Protein AF-A0A7Y4U277-F1 (afdb_monomer_lite)

Structure (mmCIF, N/CA/C/O backbone):
data_AF-A0A7Y4U277-F1
#
_entry.id   AF-A0A7Y4U277-F1
#
loop_
_atom_site.group_PDB
_atom_site.id
_atom_site.type_symbol
_atom_site.label_atom_id
_atom_site.label_alt_id
_atom_site.label_comp_id
_atom_site.label_asym_id
_atom_site.label_entity_id
_atom_site.label_seq_id
_atom_site.pdbx_PDB_ins_code
_atom_site.Cartn_x
_atom_site.Cartn_y
_atom_site.Cartn_z
_atom_site.occupancy
_atom_site.B_iso_or_equiv
_atom_site.auth_seq_id
_atom_site.auth_comp_id
_atom_site.auth_asym_id
_atom_site.auth_atom_id
_atom_site.pdbx_PDB_model_num
ATOM 1 N N . MET A 1 1 ? -24.282 -5.239 4.185 1.00 58.06 1 MET A N 1
ATOM 2 C CA . MET A 1 1 ? -22.851 -4.872 4.184 1.00 58.06 1 MET A CA 1
ATOM 3 C C . MET A 1 1 ? -22.347 -5.077 5.596 1.00 58.06 1 MET A C 1
ATOM 5 O O . MET A 1 1 ? -23.112 -4.800 6.506 1.00 58.06 1 MET A O 1
ATO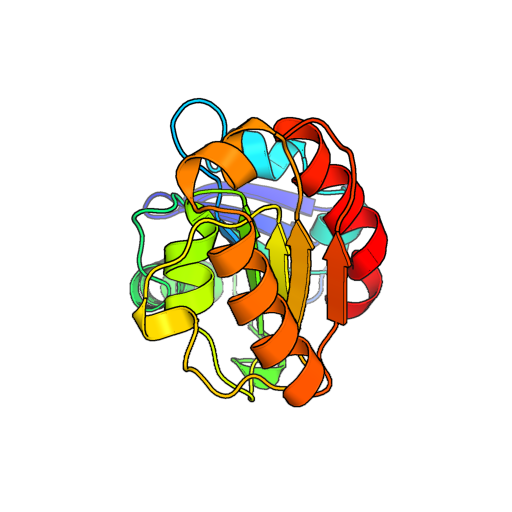M 9 N N . SER A 1 2 ? -21.139 -5.608 5.759 1.00 87.38 2 SER A N 1
ATOM 10 C CA . SER A 1 2 ? -20.518 -5.961 7.050 1.00 87.38 2 SER A CA 1
ATOM 11 C C . SER A 1 2 ? -19.377 -5.010 7.430 1.00 87.38 2 SER A C 1
ATOM 13 O O . SER A 1 2 ? -18.517 -5.351 8.237 1.00 87.38 2 SER A O 1
ATOM 15 N N . TYR A 1 3 ? -19.380 -3.803 6.860 1.00 94.50 3 TYR A N 1
ATOM 16 C CA . TYR A 1 3 ? -18.512 -2.698 7.247 1.00 94.50 3 TYR A CA 1
ATOM 17 C C . TYR A 1 3 ? -19.276 -1.373 7.172 1.00 94.50 3 TYR A C 1
ATOM 19 O O . TYR A 1 3 ? -20.241 -1.236 6.415 1.00 94.50 3 TYR A O 1
ATOM 27 N N . ILE A 1 4 ? -18.805 -0.396 7.943 1.00 95.44 4 ILE A N 1
ATOM 28 C CA . ILE A 1 4 ? -19.285 0.984 7.957 1.00 95.44 4 ILE A CA 1
ATOM 29 C C . ILE A 1 4 ? -18.230 1.860 7.287 1.00 95.44 4 ILE A C 1
ATOM 31 O O . ILE A 1 4 ? -17.037 1.742 7.573 1.00 95.44 4 ILE A O 1
ATOM 35 N N . GLU A 1 5 ? -18.672 2.729 6.388 1.00 96.25 5 GLU A N 1
ATOM 36 C CA . GLU A 1 5 ? -17.830 3.680 5.670 1.00 96.25 5 GLU A CA 1
ATOM 37 C C . GLU A 1 5 ? -17.918 5.069 6.298 1.00 96.25 5 GLU A C 1
ATOM 39 O O . GLU A 1 5 ? -19.000 5.559 6.622 1.00 96.25 5 GLU A O 1
ATOM 44 N N . PHE A 1 6 ? -16.761 5.706 6.443 1.00 96.31 6 PHE A N 1
ATOM 45 C CA . PHE A 1 6 ? -16.619 7.060 6.945 1.00 96.31 6 PHE A CA 1
ATOM 46 C C . PHE A 1 6 ? -15.822 7.889 5.948 1.00 96.31 6 PHE A C 1
ATOM 48 O O . PHE A 1 6 ? -14.604 7.730 5.793 1.00 96.31 6 PHE A O 1
ATOM 55 N N . ASP A 1 7 ? -16.522 8.809 5.300 1.00 92.19 7 ASP A N 1
ATOM 56 C CA . ASP A 1 7 ? -15.927 9.714 4.335 1.00 92.19 7 ASP A CA 1
ATOM 57 C C . ASP A 1 7 ? -15.297 10.943 4.986 1.00 92.19 7 ASP A C 1
ATOM 59 O O . ASP A 1 7 ? -15.770 11.502 5.975 1.00 92.19 7 ASP A O 1
ATOM 63 N N . ASN A 1 8 ? -14.225 11.410 4.350 1.00 90.12 8 ASN A N 1
ATOM 64 C CA . ASN A 1 8 ? -13.563 12.678 4.638 1.00 90.12 8 ASN A CA 1
ATOM 65 C C . ASN A 1 8 ? -13.038 12.843 6.079 1.00 90.12 8 ASN A C 1
ATOM 67 O O . ASN A 1 8 ? -13.004 13.951 6.620 1.00 90.12 8 ASN A O 1
ATOM 71 N N . ILE A 1 9 ? -12.519 11.766 6.672 1.00 92.69 9 ILE A N 1
ATOM 72 C CA . ILE A 1 9 ? -11.821 11.797 7.964 1.00 92.69 9 ILE A CA 1
ATOM 73 C C . ILE A 1 9 ? -10.462 12.481 7.790 1.00 92.69 9 ILE A C 1
ATOM 75 O O . ILE A 1 9 ? -9.450 11.859 7.476 1.00 92.69 9 ILE A O 1
ATOM 79 N N . GLY A 1 10 ? -10.445 13.811 7.889 1.00 88.31 10 GLY A N 1
ATOM 80 C CA . GLY A 1 10 ? -9.244 14.615 7.656 1.00 88.31 10 GLY A CA 1
ATOM 81 C C . GLY A 1 10 ? -8.664 14.470 6.241 1.00 88.31 10 GLY A C 1
ATOM 82 O O . GLY A 1 10 ? -7.456 14.648 6.075 1.00 88.31 10 GLY A O 1
ATOM 83 N N . GLY A 1 11 ? -9.485 14.147 5.238 1.00 93.00 11 GLY A N 1
ATOM 84 C CA . GLY A 1 11 ? -9.032 13.821 3.880 1.00 93.00 11 GLY A CA 1
ATOM 85 C C . GLY A 1 11 ? -8.730 12.334 3.642 1.00 93.00 11 GLY A C 1
ATOM 86 O O . GLY A 1 11 ? -8.137 11.997 2.621 1.00 93.00 11 GLY A O 1
ATOM 87 N N . LEU A 1 12 ? -9.150 11.448 4.550 1.00 97.44 12 LEU A N 1
ATOM 88 C CA . LEU A 1 12 ? -9.118 9.986 4.407 1.00 97.44 12 LEU A CA 1
ATOM 89 C C . LEU A 1 12 ? -10.523 9.434 4.123 1.00 97.44 12 LEU A C 1
ATOM 91 O O . LEU A 1 12 ? -11.516 10.103 4.413 1.00 97.44 12 LEU A O 1
ATOM 95 N N . ILE A 1 13 ? -10.602 8.239 3.540 1.00 98.31 13 ILE A N 1
ATOM 96 C CA . ILE A 1 13 ? -11.795 7.379 3.646 1.00 98.31 13 ILE A CA 1
ATOM 97 C C . ILE A 1 13 ? -11.414 6.252 4.599 1.00 98.31 13 ILE A C 1
ATOM 99 O O . ILE A 1 13 ? -10.330 5.681 4.459 1.00 98.31 13 ILE A O 1
ATOM 103 N N . VAL A 1 14 ? -12.264 5.956 5.577 1.00 98.31 14 VAL A N 1
ATOM 104 C CA . VAL A 1 14 ? -12.020 4.887 6.548 1.00 98.31 14 VAL A CA 1
ATOM 105 C C . VAL A 1 14 ? -13.180 3.908 6.507 1.00 98.31 14 VAL A C 1
ATOM 107 O O . VAL A 1 14 ? -14.330 4.321 6.603 1.00 98.31 14 VAL A O 1
ATOM 110 N N . THR A 1 15 ? -12.889 2.615 6.392 1.00 97.81 15 THR A N 1
ATOM 111 C CA . THR A 1 15 ? -13.892 1.563 6.590 1.00 97.81 15 THR A CA 1
ATOM 112 C C . THR A 1 15 ? -13.600 0.815 7.875 1.00 97.81 15 THR A C 1
ATOM 114 O O . THR A 1 15 ? -12.441 0.526 8.181 1.00 97.81 15 THR A O 1
ATOM 117 N N . VAL A 1 16 ? -14.648 0.495 8.625 1.00 97.12 16 VAL A N 1
ATOM 118 C CA . VAL A 1 16 ? -14.563 -0.237 9.891 1.00 97.12 16 VAL A CA 1
ATOM 119 C C . VAL A 1 16 ? -15.438 -1.486 9.796 1.00 97.12 16 VAL A C 1
ATOM 121 O O . VAL A 1 16 ? -16.603 -1.346 9.424 1.00 97.12 16 VAL A O 1
ATOM 124 N N . PRO A 1 17 ? -14.929 -2.683 10.139 1.00 96.19 17 PRO A N 1
ATOM 125 C CA . PRO A 1 17 ? -15.749 -3.888 10.217 1.00 96.19 17 PRO A CA 1
ATOM 126 C C . PRO A 1 17 ? -16.944 -3.727 11.166 1.00 96.19 17 PRO A C 1
ATOM 128 O O . PRO A 1 17 ? -16.783 -3.295 12.307 1.00 96.19 17 PRO A O 1
ATOM 131 N N . ASP A 1 18 ? -18.130 -4.137 10.725 1.00 94.31 18 ASP A N 1
ATOM 132 C CA . ASP A 1 18 ? -19.373 -4.113 11.505 1.00 94.31 18 ASP A CA 1
ATOM 133 C C . ASP A 1 18 ? -19.584 -5.456 12.224 1.00 94.31 18 ASP A C 1
ATOM 135 O O . ASP A 1 18 ? -20.509 -6.219 11.947 1.00 94.31 18 ASP A O 1
ATOM 139 N N . THR A 1 19 ? -18.634 -5.803 13.096 1.00 89.12 19 THR A N 1
ATOM 140 C CA . THR A 1 19 ? -18.605 -7.093 13.816 1.00 89.12 19 THR A CA 1
ATOM 141 C C . THR A 1 19 ? -18.865 -6.960 15.317 1.00 89.12 19 THR A C 1
ATOM 143 O O . THR A 1 19 ? -18.892 -7.962 16.029 1.00 89.12 19 THR A O 1
ATOM 146 N N . GLY A 1 20 ? -19.026 -5.731 15.819 1.00 84.69 20 GLY A N 1
ATOM 147 C CA . GLY A 1 20 ? -19.155 -5.429 17.249 1.00 84.69 20 GLY A CA 1
ATOM 148 C C . GLY A 1 20 ? -17.844 -5.489 18.050 1.00 84.69 20 GLY A C 1
ATOM 149 O O . GLY A 1 20 ? -17.866 -5.251 19.256 1.00 84.69 20 GLY A O 1
ATOM 150 N N . GLY A 1 21 ? -16.707 -5.794 17.409 1.00 90.12 21 GLY A N 1
ATOM 151 C CA . GLY A 1 21 ? -15.379 -5.736 18.031 1.00 90.12 21 GLY A CA 1
ATOM 152 C C . GLY A 1 21 ? -14.835 -4.308 18.171 1.00 90.12 21 GLY A C 1
ATOM 153 O O . GLY A 1 21 ? -15.297 -3.394 17.492 1.00 90.12 21 GLY A O 1
ATOM 154 N N . ASP A 1 22 ? -13.827 -4.119 19.031 1.00 93.75 22 ASP A N 1
ATOM 155 C CA . ASP A 1 22 ? -13.172 -2.820 19.263 1.00 93.75 22 ASP A CA 1
ATOM 156 C C . ASP A 1 22 ? -11.671 -2.799 18.921 1.00 93.75 22 ASP A C 1
ATOM 158 O O . ASP A 1 22 ? -11.077 -1.725 18.903 1.00 93.75 22 ASP A O 1
ATOM 162 N N . LEU A 1 23 ? -11.044 -3.944 18.632 1.00 95.25 23 LEU A N 1
ATOM 163 C CA . LEU A 1 23 ? -9.618 -4.063 18.312 1.00 95.25 23 LEU A CA 1
ATOM 164 C C . LEU A 1 23 ? -9.422 -4.654 16.917 1.00 95.25 23 LEU A C 1
ATOM 166 O O . LEU A 1 23 ? -9.812 -5.792 16.660 1.00 95.25 23 LEU A O 1
ATOM 170 N N . PHE A 1 24 ? -8.745 -3.910 16.043 1.00 95.44 24 PHE A N 1
ATOM 171 C CA . PHE A 1 24 ? -8.550 -4.306 14.650 1.00 95.44 24 PHE A CA 1
ATOM 172 C C . PHE A 1 24 ? -7.115 -4.087 14.168 1.00 95.44 24 PHE A C 1
ATOM 174 O O . PHE A 1 24 ? -6.420 -3.155 14.588 1.00 95.44 24 PHE A O 1
ATOM 181 N N . ASN A 1 25 ? -6.696 -4.920 13.213 1.00 96.19 25 ASN A N 1
ATOM 182 C CA . ASN A 1 25 ? -5.572 -4.581 12.344 1.00 96.19 25 ASN A CA 1
ATOM 183 C C . ASN A 1 25 ? -5.953 -3.366 11.483 1.00 96.19 25 ASN A C 1
ATOM 185 O O . ASN A 1 25 ? -7.122 -3.185 11.130 1.00 96.19 25 ASN A O 1
ATOM 189 N N . VAL A 1 26 ? -4.959 -2.557 11.118 1.00 97.31 26 VAL A N 1
ATOM 190 C CA . VAL A 1 26 ? -5.145 -1.384 10.252 1.00 97.31 26 VAL A CA 1
ATOM 191 C C . VAL A 1 26 ? -4.385 -1.592 8.953 1.00 97.31 26 VAL A C 1
ATOM 193 O O . VAL A 1 26 ? -3.226 -2.004 8.958 1.00 97.31 26 VAL A O 1
ATOM 196 N N . VAL A 1 27 ? -5.015 -1.269 7.831 1.00 98.38 27 VAL A N 1
ATOM 197 C CA . VAL A 1 27 ? -4.384 -1.315 6.514 1.00 98.38 27 VAL A CA 1
ATOM 198 C C . VAL A 1 27 ? -4.503 0.052 5.861 1.00 98.38 27 VAL A C 1
ATOM 200 O O . VAL A 1 27 ? -5.599 0.485 5.512 1.00 98.38 27 VAL A O 1
ATOM 203 N N . VAL A 1 28 ? -3.372 0.736 5.687 1.00 98.56 28 VAL A N 1
ATOM 204 C CA . VAL A 1 28 ? -3.317 1.985 4.917 1.00 98.56 28 VAL A CA 1
ATOM 205 C C . VAL A 1 28 ? -3.119 1.648 3.445 1.00 98.56 28 VAL A C 1
ATOM 207 O O . VAL A 1 28 ? -2.189 0.926 3.095 1.00 98.56 28 VAL A O 1
ATOM 210 N N . ILE A 1 29 ? -3.988 2.165 2.583 1.00 98.75 29 ILE A N 1
ATOM 211 C CA . ILE A 1 29 ? -4.015 1.870 1.151 1.00 98.75 29 ILE A CA 1
ATOM 212 C C . ILE A 1 29 ? -3.898 3.186 0.384 1.00 98.75 29 ILE A C 1
ATOM 214 O O . ILE A 1 29 ? -4.807 4.018 0.397 1.00 98.75 29 ILE A O 1
ATOM 218 N N . TYR A 1 30 ? -2.772 3.364 -0.299 1.00 98.75 30 TYR A N 1
ATOM 219 C CA . TYR A 1 30 ? -2.531 4.503 -1.172 1.00 98.75 30 TYR A CA 1
ATOM 220 C C . TYR A 1 30 ? -2.939 4.199 -2.606 1.00 98.75 30 TYR A C 1
ATOM 222 O O . TYR A 1 30 ? -2.552 3.176 -3.182 1.00 98.75 30 TYR A O 1
ATOM 230 N N . GLY A 1 31 ? -3.673 5.143 -3.182 1.00 96.81 31 GLY A N 1
ATOM 231 C CA . GLY A 1 31 ? -3.921 5.200 -4.614 1.00 96.81 31 GLY A CA 1
ATOM 232 C C . GLY A 1 31 ? -2.737 5.704 -5.427 1.00 96.81 31 GLY A C 1
ATOM 233 O O . GLY A 1 31 ? -1.659 5.963 -4.898 1.00 96.81 31 GLY A O 1
ATOM 234 N N . GLY A 1 32 ? -2.960 5.831 -6.730 1.00 95.31 32 GLY A N 1
ATOM 235 C CA . GLY A 1 32 ? -2.029 6.402 -7.691 1.00 95.31 32 GLY A CA 1
ATOM 236 C C . GLY A 1 32 ? -2.324 7.868 -8.009 1.00 95.31 32 GLY A C 1
ATOM 237 O O . GLY A 1 32 ? -3.020 8.570 -7.277 1.00 95.31 32 GLY A O 1
ATOM 238 N N . GLN A 1 33 ? -1.787 8.330 -9.136 1.00 92.75 33 GLN A N 1
ATOM 239 C CA . GLN A 1 33 ? -2.095 9.645 -9.696 1.00 92.75 33 GLN A CA 1
ATOM 240 C C . GLN A 1 33 ? -3.417 9.632 -10.477 1.00 92.75 33 GLN A C 1
ATOM 242 O O . GLN A 1 33 ? -3.902 8.587 -10.916 1.00 92.75 33 GLN A O 1
ATOM 247 N N . HIS A 1 34 ? -3.969 10.825 -10.701 1.00 91.31 34 HIS A N 1
ATOM 248 C CA . HIS A 1 34 ? -5.132 11.059 -11.558 1.00 91.31 34 HIS A CA 1
ATOM 249 C C . HIS A 1 34 ? -6.377 10.254 -11.142 1.00 91.31 34 HIS A C 1
ATOM 251 O O . HIS A 1 34 ? -6.991 10.549 -10.119 1.00 91.31 34 HIS A O 1
ATOM 257 N N . TYR A 1 35 ? -6.773 9.265 -11.949 1.00 91.12 35 TYR A N 1
ATOM 258 C CA . TYR A 1 35 ? -8.002 8.493 -11.765 1.00 91.12 35 TYR A CA 1
ATOM 259 C C . TYR A 1 35 ? -7.944 7.568 -10.543 1.00 91.12 35 TYR A C 1
ATOM 261 O O . TYR A 1 35 ? -8.982 7.244 -9.970 1.00 91.12 35 TYR A O 1
ATOM 269 N N . ALA A 1 36 ? -6.744 7.154 -10.133 1.00 94.44 36 ALA A N 1
ATOM 270 C CA . ALA A 1 36 ? -6.537 6.126 -9.124 1.00 94.44 36 ALA A CA 1
ATOM 271 C C . ALA A 1 36 ? -6.519 6.683 -7.690 1.00 94.44 36 ALA A C 1
ATOM 273 O O . ALA A 1 36 ? -5.690 6.278 -6.885 1.00 94.44 36 ALA A O 1
ATOM 274 N N . ASN A 1 37 ? -7.404 7.628 -7.372 1.00 95.25 37 ASN A N 1
ATOM 275 C CA . ASN A 1 37 ? -7.479 8.272 -6.056 1.00 95.25 37 ASN A CA 1
ATOM 276 C C . ASN A 1 37 ? -7.991 7.324 -4.947 1.00 95.25 37 ASN A C 1
ATOM 278 O O . ASN A 1 37 ? -8.304 6.154 -5.185 1.00 95.25 37 ASN A O 1
ATOM 282 N N . ARG A 1 38 ? -8.119 7.835 -3.714 1.00 95.69 38 ARG A N 1
ATOM 283 C CA . ARG A 1 38 ? -8.569 7.045 -2.549 1.00 95.69 38 ARG A CA 1
ATOM 284 C C . ARG A 1 38 ? -9.942 6.375 -2.725 1.00 95.69 38 ARG A C 1
ATOM 286 O O . ARG A 1 38 ? -10.097 5.225 -2.326 1.00 95.69 38 ARG A O 1
ATOM 293 N N . SER A 1 39 ? -10.907 7.043 -3.364 1.00 96.56 39 SER A N 1
ATOM 294 C CA . SER A 1 39 ? -12.240 6.469 -3.630 1.00 96.56 39 SER A CA 1
ATOM 295 C C . SER A 1 39 ? -12.174 5.376 -4.696 1.00 96.56 39 SER A C 1
ATOM 297 O O . SER A 1 39 ? -12.827 4.339 -4.585 1.00 96.56 39 SER A O 1
ATOM 299 N N . TRP A 1 40 ? -11.342 5.565 -5.722 1.00 97.62 40 TRP A N 1
ATOM 300 C CA . TRP A 1 40 ? -11.108 4.522 -6.712 1.00 97.62 40 TRP A CA 1
ATOM 301 C C . TRP A 1 40 ? -10.463 3.285 -6.078 1.00 97.62 40 TRP A C 1
ATOM 303 O O . TRP A 1 40 ? -10.954 2.178 -6.290 1.00 97.62 40 TRP A O 1
ATOM 313 N N . MET A 1 41 ? -9.434 3.457 -5.240 1.00 97.81 41 MET A N 1
ATOM 314 C CA . MET A 1 41 ? -8.788 2.339 -4.538 1.00 97.81 41 MET A CA 1
ATOM 315 C C . MET A 1 41 ? -9.726 1.586 -3.605 1.00 97.81 41 MET A C 1
ATOM 317 O O . MET A 1 41 ? -9.655 0.359 -3.527 1.00 97.81 41 MET A O 1
ATOM 321 N N . GLN A 1 42 ? -10.620 2.295 -2.922 1.00 96.94 42 GLN A N 1
ATOM 322 C CA . GLN A 1 42 ? -11.649 1.663 -2.111 1.00 96.94 42 GLN A CA 1
ATOM 323 C C . GLN A 1 42 ? -12.514 0.718 -2.952 1.00 96.94 42 GLN A C 1
ATOM 325 O O . GLN A 1 42 ? -12.699 -0.435 -2.578 1.00 96.94 42 GLN A O 1
ATOM 330 N N . LYS A 1 43 ? -12.961 1.152 -4.137 1.00 95.62 43 LYS A N 1
ATOM 331 C CA . LYS A 1 43 ? -13.747 0.308 -5.056 1.00 95.62 43 LYS A CA 1
ATOM 332 C C . LYS A 1 43 ? -12.968 -0.898 -5.588 1.00 95.62 43 LYS A C 1
ATOM 334 O O . LYS A 1 43 ? -13.579 -1.909 -5.921 1.00 95.62 43 LYS A O 1
ATOM 339 N N . GLN A 1 44 ? -11.640 -0.805 -5.671 1.00 96.00 44 GLN A N 1
ATOM 340 C CA . GLN A 1 44 ? -10.785 -1.943 -6.038 1.00 96.00 44 GLN A CA 1
ATOM 341 C C . GLN A 1 44 ? -10.566 -2.927 -4.884 1.00 96.00 44 GLN A C 1
ATOM 343 O O . GLN A 1 44 ? -10.118 -4.053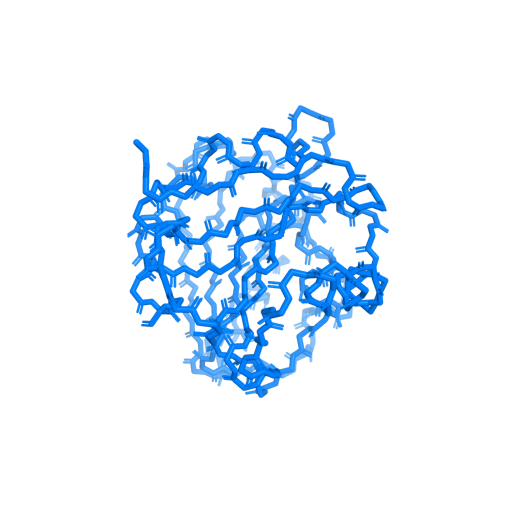 -5.116 1.00 96.00 44 GLN A O 1
ATOM 348 N N . THR A 1 45 ? -10.848 -2.515 -3.648 1.00 97.00 45 THR A N 1
ATOM 349 C CA . THR A 1 45 ? -10.547 -3.303 -2.456 1.00 97.00 45 THR A CA 1
ATOM 350 C C . THR A 1 45 ? -11.618 -4.370 -2.243 1.00 97.00 45 THR A C 1
ATOM 352 O O . THR A 1 45 ? -12.797 -4.038 -2.128 1.00 97.00 45 THR A O 1
ATOM 355 N N . PRO A 1 46 ? -11.245 -5.664 -2.177 1.00 95.88 46 PRO A N 1
ATOM 356 C CA . PRO A 1 46 ? -12.192 -6.727 -1.875 1.00 95.88 46 PRO A CA 1
ATOM 357 C C . PRO A 1 46 ? -12.943 -6.475 -0.564 1.00 95.88 46 PRO A C 1
ATOM 359 O O . PRO A 1 46 ? -12.324 -6.200 0.464 1.00 95.88 46 PRO A O 1
ATOM 362 N N . VAL A 1 47 ? -14.266 -6.653 -0.592 1.00 94.94 47 VAL A N 1
ATOM 363 C CA . VAL A 1 47 ? -15.149 -6.491 0.579 1.00 94.94 47 VAL A CA 1
ATOM 364 C C . VAL A 1 47 ? -14.681 -7.342 1.762 1.00 94.94 47 VAL A C 1
ATOM 366 O O . VAL A 1 47 ? -14.611 -6.845 2.877 1.00 94.94 47 VAL A O 1
ATOM 369 N N . GLU A 1 48 ? -14.197 -8.561 1.504 1.00 95.44 48 GLU A N 1
ATOM 370 C CA . GLU A 1 48 ? -13.633 -9.445 2.534 1.00 95.44 48 GLU A CA 1
ATOM 371 C C . GLU A 1 48 ? -12.477 -8.832 3.345 1.00 95.44 48 GLU A C 1
ATOM 373 O O . GLU A 1 48 ? -12.219 -9.273 4.464 1.00 95.44 48 GLU A O 1
ATOM 378 N N . ILE A 1 49 ? -11.733 -7.875 2.776 1.00 96.81 49 ILE A N 1
ATOM 379 C CA . ILE A 1 49 ? -10.703 -7.136 3.515 1.00 96.81 49 ILE A CA 1
ATOM 380 C C . ILE A 1 49 ? -11.392 -6.114 4.424 1.00 96.81 49 ILE A C 1
ATOM 382 O O . ILE A 1 49 ? -11.135 -6.109 5.626 1.00 96.81 49 ILE A O 1
ATOM 386 N N . MET A 1 50 ? -12.298 -5.302 3.871 1.00 96.56 50 MET A N 1
ATOM 387 C CA . MET A 1 50 ? -13.024 -4.257 4.611 1.00 96.56 50 MET A CA 1
ATOM 388 C C . MET A 1 50 ? -13.894 -4.819 5.749 1.00 96.56 50 MET A C 1
ATOM 390 O O . MET A 1 50 ? -14.106 -4.135 6.743 1.00 96.56 50 MET A O 1
ATOM 394 N N . ASP A 1 51 ? -14.318 -6.080 5.648 1.00 95.31 51 ASP A N 1
ATOM 395 C CA . ASP A 1 51 ? -15.071 -6.803 6.682 1.00 95.31 51 ASP A CA 1
ATOM 396 C C . ASP A 1 51 ? -14.211 -7.325 7.847 1.00 95.31 51 ASP A C 1
ATOM 398 O O . ASP A 1 51 ? -14.744 -7.844 8.828 1.00 95.31 51 ASP A O 1
ATOM 402 N N . LYS A 1 52 ? -12.877 -7.275 7.744 1.00 95.19 52 LYS A N 1
ATOM 403 C CA . LYS A 1 52 ? -11.966 -7.906 8.722 1.00 95.19 52 LYS A CA 1
ATOM 404 C C . LYS A 1 52 ? -10.970 -6.952 9.357 1.00 95.19 52 LYS A C 1
ATOM 406 O O . LYS A 1 52 ? -10.467 -7.233 10.444 1.00 95.19 52 LYS A O 1
ATOM 411 N N . VAL A 1 53 ? -10.644 -5.856 8.683 1.00 96.44 53 VAL A N 1
ATOM 412 C CA . VAL A 1 53 ? -9.650 -4.883 9.145 1.00 96.44 53 VAL A CA 1
ATOM 413 C C . VAL A 1 53 ? -10.161 -3.470 8.924 1.00 96.44 53 VAL A C 1
ATOM 415 O O . VAL A 1 53 ? -10.991 -3.231 8.050 1.00 96.44 53 VAL A O 1
ATOM 418 N N . ILE A 1 54 ? -9.617 -2.516 9.676 1.00 97.75 54 ILE A N 1
ATOM 419 C CA . ILE A 1 54 ? -9.845 -1.105 9.376 1.00 97.75 54 ILE A CA 1
ATOM 420 C C . ILE A 1 54 ? -9.028 -0.759 8.130 1.00 97.75 54 ILE A C 1
ATOM 422 O O . ILE A 1 54 ? -7.795 -0.811 8.166 1.00 97.75 54 ILE A O 1
ATOM 426 N N . CYS A 1 55 ? -9.689 -0.404 7.028 1.00 98.31 55 CYS A N 1
ATOM 427 C CA . CYS A 1 55 ? -9.004 0.120 5.846 1.00 98.31 55 CYS A CA 1
ATOM 428 C C . CYS A 1 55 ? -8.988 1.643 5.886 1.00 98.31 55 CYS A C 1
ATOM 430 O O . CYS A 1 55 ? -9.986 2.281 6.210 1.00 98.31 55 CYS A O 1
ATOM 432 N N . VAL A 1 56 ? -7.847 2.225 5.533 1.00 98.50 56 VAL A N 1
ATOM 433 C CA . VAL A 1 56 ? -7.642 3.671 5.484 1.00 98.50 56 VAL A CA 1
ATOM 434 C C . VAL A 1 56 ? -7.132 4.032 4.101 1.00 98.50 56 VAL A C 1
ATOM 436 O O . VAL A 1 56 ? -5.983 3.754 3.764 1.00 98.50 56 VAL A O 1
ATOM 439 N N . PHE A 1 57 ? -7.983 4.654 3.296 1.00 98.62 57 PHE A N 1
ATOM 440 C CA . PHE A 1 57 ? -7.659 5.047 1.931 1.00 98.62 57 PHE A CA 1
ATOM 441 C C . PHE A 1 57 ? -7.152 6.485 1.902 1.00 98.62 57 PHE A C 1
ATOM 443 O O . PHE A 1 57 ? -7.843 7.416 2.336 1.00 98.62 57 PHE A O 1
ATOM 450 N N . ALA A 1 58 ? -5.944 6.663 1.375 1.00 98.25 58 ALA A N 1
ATOM 451 C CA . ALA A 1 58 ? -5.234 7.934 1.372 1.00 98.25 58 ALA A CA 1
ATOM 452 C C . ALA A 1 58 ? -4.742 8.317 -0.030 1.00 98.25 58 ALA A C 1
ATOM 454 O O . ALA A 1 58 ? -4.458 7.467 -0.878 1.00 98.25 58 ALA A O 1
ATOM 455 N N . GLU A 1 59 ? -4.612 9.624 -0.257 1.00 97.00 59 GLU A N 1
ATOM 456 C CA . GLU A 1 59 ? -3.952 10.160 -1.449 1.00 97.00 59 GLU A CA 1
ATOM 457 C C . GLU A 1 59 ? -2.444 9.895 -1.394 1.00 97.00 59 GLU A C 1
ATOM 459 O O . GLU A 1 59 ? -1.827 10.003 -0.333 1.00 97.00 59 GLU A O 1
ATOM 464 N N . TYR A 1 60 ? -1.824 9.622 -2.545 1.00 97.62 60 TYR A N 1
ATOM 465 C CA . TYR A 1 60 ? -0.401 9.257 -2.627 1.00 97.62 60 TYR A CA 1
ATOM 466 C C . TYR A 1 60 ? 0.565 10.349 -2.132 1.00 97.62 60 TYR A C 1
ATOM 468 O O . TYR A 1 60 ? 1.725 10.071 -1.836 1.00 97.62 60 TYR A O 1
ATOM 476 N N . MET A 1 61 ? 0.108 11.602 -2.064 1.00 96.56 61 MET A N 1
ATOM 477 C CA . MET A 1 61 ? 0.901 12.731 -1.569 1.00 96.56 61 MET A CA 1
ATOM 478 C C . MET A 1 61 ? 0.914 12.823 -0.039 1.00 96.56 61 MET A C 1
ATOM 480 O O . MET A 1 61 ? 1.698 13.589 0.521 1.00 96.56 61 MET A O 1
ATOM 484 N N . MET A 1 62 ? 0.044 12.083 0.653 1.00 97.56 62 MET A N 1
ATOM 485 C CA . MET A 1 62 ? -0.025 12.116 2.107 1.00 97.56 62 MET A CA 1
ATOM 486 C C . MET A 1 62 ? 1.035 11.192 2.707 1.00 97.56 62 MET A C 1
ATOM 488 O O . MET A 1 62 ? 1.064 9.996 2.430 1.00 97.56 62 MET A O 1
ATOM 492 N N . ALA A 1 63 ? 1.899 11.734 3.565 1.00 97.56 63 ALA A N 1
ATOM 493 C CA . ALA A 1 63 ? 2.863 10.923 4.296 1.00 97.56 63 ALA A CA 1
ATOM 494 C C . ALA A 1 63 ? 2.156 9.995 5.298 1.00 97.56 63 ALA A C 1
ATOM 496 O O . ALA A 1 63 ? 1.175 10.384 5.935 1.00 97.56 63 ALA A O 1
ATOM 497 N N . TYR A 1 64 ? 2.711 8.801 5.522 1.00 96.88 64 TYR A N 1
ATOM 498 C CA . TYR A 1 64 ? 2.146 7.828 6.464 1.00 96.88 64 TYR A CA 1
ATOM 499 C C . TYR A 1 64 ? 1.982 8.377 7.881 1.00 96.88 64 TYR A C 1
ATOM 501 O O . TYR A 1 64 ? 0.933 8.185 8.489 1.00 96.88 64 TYR A O 1
ATOM 509 N N . ALA A 1 65 ? 2.957 9.142 8.381 1.00 96.06 65 ALA A N 1
ATOM 510 C CA . ALA A 1 65 ? 2.835 9.796 9.682 1.00 96.06 65 ALA A CA 1
ATOM 511 C C . ALA A 1 65 ? 1.588 10.698 9.754 1.00 96.06 65 ALA A C 1
ATOM 513 O O . ALA A 1 65 ? 0.847 10.647 10.730 1.00 96.06 65 ALA A O 1
ATOM 514 N N . THR A 1 66 ? 1.298 11.451 8.689 1.00 97.62 66 THR A N 1
ATOM 515 C CA . THR A 1 66 ? 0.101 12.296 8.596 1.00 97.62 66 THR A CA 1
ATOM 516 C C . THR A 1 66 ? -1.188 11.472 8.568 1.00 97.62 66 THR A C 1
ATOM 518 O O . THR A 1 66 ? -2.153 11.866 9.223 1.00 97.62 66 THR A O 1
ATOM 521 N N . VAL A 1 67 ? -1.210 10.330 7.868 1.00 97.38 67 VAL A N 1
ATOM 522 C CA . VAL A 1 67 ? -2.353 9.396 7.889 1.00 97.38 67 VAL A CA 1
ATOM 523 C C . VAL A 1 67 ? -2.625 8.928 9.318 1.00 97.38 67 VAL A C 1
ATOM 525 O O . VAL A 1 67 ? -3.753 9.041 9.794 1.00 97.38 67 VAL A O 1
ATOM 528 N N . ILE A 1 68 ? -1.593 8.474 10.034 1.00 95.31 68 ILE A N 1
ATOM 529 C CA . ILE A 1 68 ? -1.726 7.989 11.415 1.00 95.31 68 ILE A CA 1
ATOM 530 C C . ILE A 1 68 ? -2.179 9.105 12.366 1.00 95.31 68 ILE A C 1
ATOM 532 O O . ILE A 1 68 ? -3.094 8.890 13.162 1.00 95.31 68 ILE A O 1
ATOM 536 N N . THR A 1 69 ? -1.619 10.315 12.251 1.00 95.75 69 THR A N 1
ATOM 537 C CA . THR A 1 69 ? -2.050 11.478 13.047 1.00 95.75 69 THR A CA 1
ATOM 538 C C . THR A 1 69 ? -3.527 11.811 12.829 1.00 95.75 69 THR A C 1
ATOM 540 O O . THR A 1 69 ? -4.224 12.133 13.787 1.00 95.75 69 THR A O 1
ATOM 543 N N . LYS A 1 70 ? -4.025 11.723 11.590 1.00 95.50 70 LYS A N 1
ATOM 544 C CA . LYS A 1 70 ? -5.436 11.986 11.260 1.00 95.50 70 LYS A CA 1
ATOM 545 C C . LYS A 1 70 ? -6.370 10.860 11.705 1.00 95.50 70 LYS A C 1
ATOM 547 O O . LYS A 1 70 ? -7.503 11.133 12.089 1.00 95.50 70 LYS A O 1
ATOM 552 N N . LEU A 1 71 ? -5.897 9.615 11.675 1.00 95.75 71 LEU A N 1
ATOM 553 C CA . LEU A 1 71 ? -6.668 8.441 12.077 1.00 95.75 71 LEU A CA 1
ATOM 554 C C . LEU A 1 71 ? -6.874 8.366 13.599 1.00 95.75 71 LEU A C 1
ATOM 556 O O . LEU A 1 71 ? -7.940 7.956 14.049 1.00 95.75 71 LEU A O 1
ATOM 560 N N . GLY A 1 72 ? -5.882 8.775 14.396 1.00 94.62 72 GLY A N 1
ATOM 561 C CA . GLY A 1 72 ? -5.916 8.665 15.861 1.00 94.62 72 GLY A CA 1
ATOM 562 C C . GLY A 1 72 ? -7.182 9.240 16.521 1.00 94.62 72 GLY A C 1
ATOM 563 O O . GLY A 1 72 ? -7.867 8.502 17.233 1.00 94.62 72 GLY A O 1
ATOM 564 N N . PRO A 1 73 ? -7.546 10.515 16.271 1.00 95.19 73 PRO A N 1
ATOM 565 C CA . PRO A 1 73 ? -8.767 11.112 16.817 1.00 95.19 73 PRO A CA 1
ATOM 566 C C . PRO A 1 73 ? -10.049 10.380 16.407 1.00 95.19 73 PRO A C 1
ATOM 568 O O . PRO A 1 73 ? -10.963 10.257 17.219 1.00 95.19 73 PRO A O 1
ATOM 571 N N . PHE A 1 74 ? -10.108 9.866 15.174 1.00 96.31 74 PHE A N 1
ATOM 572 C CA . PHE A 1 74 ? -11.250 9.094 14.684 1.00 96.31 74 PHE A CA 1
ATOM 573 C C . PHE A 1 74 ? -11.411 7.770 15.435 1.00 96.31 74 PHE A C 1
ATOM 575 O O . PHE A 1 74 ? -12.515 7.441 15.864 1.00 96.31 74 PHE A O 1
ATOM 582 N N . LEU A 1 75 ? -10.315 7.030 15.640 1.00 96.06 75 LEU A N 1
ATOM 583 C CA . LEU A 1 75 ? -10.356 5.786 16.410 1.00 96.06 75 LEU A CA 1
ATOM 584 C C . LEU A 1 75 ? -10.821 6.054 17.846 1.00 96.06 75 LEU A C 1
ATOM 586 O O . LEU A 1 75 ? -11.699 5.359 18.350 1.00 96.06 75 LEU A O 1
ATOM 590 N N . ALA A 1 76 ? -10.298 7.111 18.474 1.00 95.75 76 ALA A N 1
ATOM 591 C CA . ALA A 1 76 ? -10.675 7.491 19.831 1.00 95.75 76 ALA A CA 1
ATOM 592 C C . ALA A 1 76 ? -12.165 7.855 19.953 1.00 95.75 76 ALA A C 1
ATOM 594 O O . ALA A 1 76 ? -12.833 7.373 20.869 1.00 95.75 76 ALA A O 1
ATOM 595 N N . SER A 1 77 ? -12.711 8.657 19.028 1.00 95.75 77 SER A N 1
ATOM 596 C CA . SER A 1 77 ? -14.122 9.069 19.077 1.00 95.75 77 SER A CA 1
ATOM 597 C C . SER A 1 77 ? -15.100 7.911 18.860 1.00 95.75 77 SER A C 1
ATOM 599 O O . SER A 1 77 ? -16.210 7.950 19.388 1.00 95.75 77 SER A O 1
ATOM 601 N N . HIS A 1 78 ? -14.671 6.858 18.161 1.00 95.00 78 HIS A N 1
ATOM 602 C CA . HIS A 1 78 ? -15.459 5.647 17.917 1.00 95.00 78 HIS A CA 1
ATOM 603 C C . HIS A 1 78 ? -15.122 4.496 18.876 1.00 95.00 78 HIS A C 1
ATOM 605 O O . HIS A 1 78 ? -15.646 3.398 18.713 1.00 95.00 78 HIS A O 1
ATOM 611 N N . LYS A 1 79 ? -14.272 4.732 19.889 1.00 96.00 79 LYS A N 1
ATOM 612 C CA . LYS A 1 79 ? -13.810 3.716 20.856 1.00 96.00 79 LYS A CA 1
ATOM 613 C C . LYS A 1 79 ? -13.143 2.499 20.192 1.00 96.00 79 LYS A C 1
ATOM 615 O O . LYS A 1 79 ? -13.191 1.398 20.730 1.00 96.00 79 LYS A O 1
ATOM 620 N N . LEU A 1 80 ? -12.499 2.713 19.048 1.00 96.06 80 LEU A N 1
ATOM 621 C CA . LEU A 1 80 ? -11.752 1.705 18.304 1.00 96.06 80 LEU A CA 1
ATOM 622 C C . LEU A 1 80 ? -10.275 1.721 18.714 1.00 96.06 80 LEU A C 1
ATOM 624 O O . LEU A 1 80 ? -9.699 2.764 19.029 1.00 96.06 80 LEU A O 1
ATOM 628 N N . LYS A 1 81 ? -9.634 0.558 18.654 1.00 94.44 81 LYS A N 1
ATOM 629 C CA . LYS A 1 81 ? -8.214 0.345 18.929 1.00 94.44 81 LYS A CA 1
ATOM 630 C C . LYS A 1 81 ? -7.550 -0.288 17.715 1.00 94.44 81 LYS A C 1
ATOM 632 O O . LYS A 1 81 ? -8.082 -1.209 17.097 1.00 94.44 81 LYS A O 1
ATOM 637 N N . ALA A 1 82 ? -6.347 0.185 17.414 1.00 91.69 82 ALA A N 1
ATOM 638 C CA . ALA A 1 82 ? -5.461 -0.451 16.454 1.00 91.69 82 ALA A CA 1
ATOM 639 C C . ALA A 1 82 ? -4.463 -1.349 17.189 1.00 91.69 82 ALA A C 1
ATOM 641 O O . ALA A 1 82 ? -3.953 -0.986 18.248 1.00 91.69 82 ALA A O 1
ATOM 642 N N . THR A 1 83 ? -4.091 -2.469 16.581 1.00 88.25 83 THR A N 1
ATOM 643 C CA . THR A 1 83 ? -3.037 -3.392 17.054 1.00 88.25 83 THR A CA 1
ATOM 644 C C . THR A 1 83 ? -1.616 -2.796 17.059 1.00 88.25 83 THR A C 1
ATOM 646 O O . THR A 1 83 ? -0.641 -3.501 17.317 1.00 88.25 83 THR A O 1
ATOM 649 N N . GLY A 1 84 ? -1.468 -1.506 16.743 1.00 84.38 84 GLY A N 1
ATOM 650 C CA . GLY A 1 84 ? -0.182 -0.833 16.572 1.00 84.38 84 GLY A CA 1
ATOM 651 C C . GLY A 1 84 ? 0.564 -1.278 15.309 1.00 84.38 84 GLY A C 1
ATOM 652 O O . GLY A 1 84 ? 0.060 -2.071 14.518 1.00 84.38 84 GLY A O 1
ATOM 653 N N . ILE A 1 85 ? 1.795 -0.778 15.134 1.00 75.88 85 ILE A N 1
ATOM 654 C CA . ILE A 1 85 ? 2.609 -0.986 13.917 1.00 75.88 85 ILE A CA 1
ATOM 655 C C . ILE A 1 85 ? 2.771 -2.476 13.573 1.00 75.88 85 ILE A C 1
ATOM 657 O O . ILE A 1 85 ? 2.693 -2.837 12.402 1.00 75.88 85 ILE A O 1
ATOM 661 N N . ALA A 1 86 ? 2.926 -3.342 14.581 1.00 75.88 86 ALA A N 1
ATOM 662 C CA . ALA A 1 86 ? 3.088 -4.787 14.399 1.00 75.88 86 ALA A CA 1
ATOM 663 C C . ALA A 1 86 ? 1.873 -5.482 13.758 1.00 75.88 86 ALA A C 1
ATOM 665 O O . ALA A 1 86 ? 2.032 -6.534 13.144 1.00 75.88 86 ALA A O 1
ATOM 666 N N . GLY A 1 87 ? 0.677 -4.898 13.873 1.00 78.88 87 GLY A N 1
ATOM 667 C CA . GLY A 1 87 ? -0.518 -5.348 13.153 1.00 78.88 87 GLY A CA 1
ATOM 668 C C . GLY A 1 87 ? -0.960 -4.398 12.035 1.00 78.88 87 GLY A C 1
ATOM 669 O O . GLY A 1 87 ? -1.977 -4.648 11.390 1.00 78.88 87 GLY A O 1
ATOM 670 N N . SER A 1 88 ? -0.199 -3.332 11.766 1.00 92.25 88 SER A N 1
ATOM 671 C CA . SER A 1 88 ? -0.461 -2.421 10.654 1.00 92.25 88 SER A CA 1
ATOM 672 C C . SER A 1 88 ? 0.170 -2.929 9.363 1.00 92.25 88 SER A C 1
ATOM 674 O O . SER A 1 88 ? 1.331 -3.349 9.335 1.00 92.25 88 SER A O 1
ATOM 676 N N . SER A 1 89 ? -0.582 -2.830 8.273 1.00 98.00 89 SER A N 1
ATOM 677 C CA . SER A 1 89 ? -0.088 -3.050 6.914 1.00 98.00 89 SER A CA 1
ATOM 678 C C . SER A 1 89 ? -0.179 -1.766 6.095 1.00 98.00 89 SER A C 1
ATOM 680 O O . SER A 1 89 ? -1.036 -0.918 6.350 1.00 98.00 89 SER A O 1
ATOM 682 N N . ILE A 1 90 ? 0.688 -1.622 5.096 1.00 98.25 90 ILE A N 1
ATOM 683 C CA . ILE A 1 90 ? 0.654 -0.492 4.160 1.00 98.25 90 ILE A CA 1
ATOM 684 C C . ILE A 1 90 ? 0.709 -1.036 2.741 1.00 98.25 90 ILE A C 1
ATOM 686 O O . ILE A 1 90 ? 1.523 -1.905 2.441 1.00 98.25 90 ILE A O 1
ATOM 690 N N . MET A 1 91 ? -0.141 -0.530 1.857 1.00 98.75 91 MET A N 1
ATOM 691 C CA . MET A 1 91 ? -0.139 -0.893 0.448 1.00 98.75 91 MET A CA 1
ATOM 692 C C . MET A 1 91 ? -0.178 0.349 -0.436 1.00 98.75 91 MET A C 1
ATOM 694 O O . MET A 1 91 ? -0.842 1.325 -0.096 1.00 98.75 91 MET A O 1
ATOM 698 N N . GLY A 1 92 ? 0.489 0.297 -1.587 1.00 98.75 92 GLY A N 1
ATOM 699 C CA . GLY A 1 92 ? 0.545 1.415 -2.523 1.00 98.75 92 GLY A CA 1
ATOM 700 C C . GLY A 1 92 ? 0.474 0.980 -3.973 1.00 98.75 92 GLY A C 1
ATOM 701 O O . GLY A 1 92 ? 1.227 0.102 -4.395 1.00 98.75 92 GLY A O 1
ATOM 702 N N . PHE A 1 93 ? -0.423 1.615 -4.726 1.00 98.81 93 PHE A N 1
ATOM 703 C CA . PHE A 1 93 ? -0.562 1.439 -6.168 1.00 98.81 93 PHE A CA 1
ATOM 704 C C . PHE A 1 93 ? 0.049 2.606 -6.930 1.00 98.81 93 PHE A C 1
ATOM 706 O O . PHE A 1 93 ? -0.219 3.757 -6.589 1.00 98.81 93 PHE A O 1
ATOM 713 N N . SER A 1 94 ? 0.818 2.328 -7.988 1.00 98.31 94 SER A N 1
ATOM 714 C CA . SER A 1 94 ? 1.372 3.377 -8.850 1.00 98.31 94 SER A CA 1
ATOM 715 C C . SER A 1 94 ? 2.149 4.407 -8.011 1.00 98.31 94 SER A C 1
ATOM 717 O O . SER A 1 94 ? 3.000 4.023 -7.205 1.00 98.31 94 SER A O 1
ATOM 719 N N . ALA A 1 95 ? 1.820 5.697 -8.099 1.00 98.50 95 ALA A N 1
ATOM 720 C CA . ALA A 1 95 ? 2.401 6.749 -7.261 1.00 98.50 95 ALA A CA 1
ATOM 721 C C . ALA A 1 95 ? 2.269 6.513 -5.739 1.00 98.50 95 ALA A C 1
ATOM 723 O O . ALA A 1 95 ? 3.111 6.986 -4.975 1.00 98.50 95 ALA A O 1
ATOM 724 N N . GLY A 1 96 ? 1.285 5.735 -5.280 1.00 98.69 96 GLY A N 1
ATOM 725 C CA . GLY A 1 96 ? 1.157 5.281 -3.890 1.00 98.69 96 GLY A CA 1
ATOM 726 C C . GLY A 1 96 ? 2.310 4.393 -3.418 1.00 98.69 96 GLY A C 1
ATOM 727 O O . GLY A 1 96 ? 2.506 4.212 -2.214 1.00 98.69 96 GLY A O 1
ATOM 728 N N . GLY A 1 97 ? 3.121 3.882 -4.348 1.00 98.69 97 GLY A N 1
ATOM 729 C CA . GLY A 1 97 ? 4.399 3.242 -4.054 1.00 98.69 97 GLY A CA 1
ATOM 730 C C . GLY A 1 97 ? 5.351 4.157 -3.279 1.00 98.69 97 GLY A C 1
ATOM 731 O O . GLY A 1 97 ? 5.996 3.682 -2.349 1.00 98.69 97 GLY A O 1
ATOM 732 N N . TYR A 1 98 ? 5.372 5.470 -3.553 1.00 98.69 98 TYR A N 1
ATOM 733 C CA . TYR A 1 98 ? 6.249 6.416 -2.850 1.00 98.69 98 TYR A CA 1
ATOM 734 C C . TYR A 1 98 ? 6.019 6.445 -1.331 1.00 98.69 98 TYR A C 1
ATOM 736 O O . TYR A 1 98 ? 6.945 6.080 -0.605 1.00 98.69 98 TYR A O 1
ATOM 744 N N . PRO A 1 99 ? 4.828 6.817 -0.815 1.00 98.50 99 PRO A N 1
ATOM 745 C CA . PRO A 1 99 ? 4.599 6.853 0.629 1.00 98.50 99 PRO A CA 1
ATOM 746 C C . PRO A 1 99 ? 4.670 5.461 1.267 1.00 98.50 99 PRO A C 1
ATOM 748 O O . PRO A 1 99 ? 5.068 5.346 2.423 1.00 98.50 99 PRO A O 1
ATOM 751 N N . THR A 1 100 ? 4.341 4.400 0.524 1.00 98.69 100 THR A N 1
ATOM 752 C CA . THR A 1 100 ? 4.447 3.015 1.012 1.00 98.69 100 THR A CA 1
ATOM 753 C C . THR A 1 100 ? 5.901 2.611 1.243 1.00 98.69 100 THR A C 1
ATOM 755 O O . THR A 1 100 ? 6.242 2.069 2.294 1.00 98.69 100 THR A O 1
ATOM 758 N N . LEU A 1 101 ? 6.778 2.912 0.284 1.00 98.56 101 LEU A N 1
ATOM 759 C CA . LEU A 1 101 ? 8.209 2.650 0.388 1.00 98.56 101 LEU A CA 1
ATOM 760 C C . LEU A 1 101 ? 8.867 3.576 1.411 1.00 98.56 101 LEU A C 1
ATOM 762 O O . LEU A 1 101 ? 9.704 3.117 2.183 1.00 98.56 101 LEU A O 1
ATOM 766 N N . ASP A 1 102 ? 8.474 4.848 1.479 1.00 98.12 102 ASP A N 1
ATOM 767 C CA . ASP A 1 102 ? 8.984 5.791 2.480 1.00 98.12 102 ASP A CA 1
ATOM 768 C C . ASP A 1 102 ? 8.644 5.331 3.908 1.00 98.12 102 ASP A C 1
ATOM 770 O O . ASP A 1 102 ? 9.501 5.399 4.788 1.00 98.12 102 ASP A O 1
ATOM 774 N N . ALA A 1 103 ? 7.449 4.769 4.118 1.00 96.75 103 ALA A N 1
ATOM 775 C CA . ALA A 1 103 ? 6.974 4.275 5.411 1.00 96.75 103 ALA A CA 1
ATOM 776 C C . ALA A 1 103 ? 7.456 2.863 5.791 1.00 96.75 103 ALA A C 1
ATOM 778 O O . ALA A 1 103 ? 7.115 2.378 6.872 1.00 96.75 103 ALA A O 1
ATOM 779 N N . TYR A 1 104 ? 8.218 2.184 4.926 1.00 96.81 104 TYR A N 1
ATOM 780 C CA . TYR A 1 104 ? 8.665 0.817 5.189 1.00 96.81 104 TYR A CA 1
ATOM 781 C C . TYR A 1 104 ? 9.402 0.700 6.529 1.00 96.81 104 TYR A C 1
ATOM 783 O O . TYR A 1 104 ? 10.369 1.412 6.805 1.00 96.81 104 TYR A O 1
ATOM 791 N N . THR A 1 105 ? 8.999 -0.306 7.302 1.00 94.56 105 THR A N 1
ATOM 792 C CA . THR A 1 105 ? 9.762 -0.838 8.430 1.00 94.56 105 THR A CA 1
ATOM 793 C C . THR A 1 105 ? 9.657 -2.363 8.413 1.00 94.56 105 THR A C 1
ATOM 795 O O . THR A 1 105 ? 8.653 -2.924 7.962 1.00 94.56 105 THR A O 1
ATOM 798 N N . ALA A 1 106 ? 10.655 -3.047 8.971 1.00 94.69 106 ALA A N 1
ATOM 799 C CA . ALA A 1 106 ? 10.596 -4.498 9.159 1.00 94.69 106 ALA A CA 1
ATOM 800 C C . ALA A 1 106 ? 9.531 -4.934 10.190 1.00 94.69 106 ALA A C 1
ATOM 802 O O . ALA A 1 106 ? 9.207 -6.114 10.273 1.00 94.69 106 ALA A O 1
ATOM 803 N N . THR A 1 107 ? 8.992 -3.995 10.977 1.00 94.19 107 THR A N 1
ATOM 804 C CA . THR A 1 107 ? 7.997 -4.263 12.024 1.00 94.19 107 THR A CA 1
ATOM 805 C C . THR A 1 107 ? 6.556 -4.185 11.537 1.00 94.19 107 THR A C 1
ATOM 807 O O . THR A 1 107 ? 5.678 -4.648 12.253 1.00 94.19 107 THR A O 1
ATOM 810 N N . HIS A 1 108 ? 6.288 -3.636 10.348 1.00 95.50 108 HIS A N 1
ATOM 811 C CA . HIS A 1 108 ? 4.952 -3.720 9.757 1.00 95.50 108 HIS A CA 1
ATOM 812 C C . HIS A 1 108 ? 4.562 -5.180 9.513 1.00 95.50 108 HIS A C 1
ATOM 814 O O . HIS A 1 108 ? 5.394 -5.982 9.078 1.00 95.50 108 HIS A O 1
ATOM 820 N N . LYS A 1 109 ? 3.281 -5.505 9.706 1.00 96.00 109 LYS A N 1
ATOM 821 C CA . LYS A 1 109 ? 2.738 -6.838 9.406 1.00 96.00 109 LYS A CA 1
ATOM 822 C C . LYS A 1 109 ? 2.955 -7.202 7.937 1.00 96.00 109 LYS A C 1
ATOM 824 O O . LYS A 1 109 ? 3.417 -8.300 7.618 1.00 96.00 109 LYS A O 1
ATOM 829 N N . PHE A 1 110 ? 2.645 -6.263 7.045 1.00 98.31 110 PHE A N 1
ATOM 830 C CA . PHE A 1 110 ? 2.754 -6.452 5.604 1.00 98.31 110 PHE A CA 1
ATOM 831 C C . PHE A 1 110 ? 2.936 -5.126 4.854 1.00 98.31 110 PHE A C 1
ATOM 833 O O . PHE A 1 110 ? 2.335 -4.112 5.207 1.00 98.31 110 PHE A O 1
ATOM 840 N N . ILE A 1 111 ? 3.748 -5.150 3.796 1.00 98.62 111 ILE A N 1
ATOM 841 C CA . ILE A 1 111 ? 3.953 -4.040 2.864 1.00 98.62 111 ILE A CA 1
ATOM 842 C C . ILE A 1 111 ? 3.646 -4.530 1.448 1.00 98.62 111 ILE A C 1
ATOM 844 O O . ILE A 1 111 ? 4.302 -5.449 0.956 1.00 98.62 111 ILE A O 1
ATOM 848 N N . GLY A 1 112 ? 2.659 -3.920 0.792 1.00 98.75 112 GLY A N 1
ATOM 849 C CA . GLY A 1 112 ? 2.215 -4.304 -0.546 1.00 98.75 112 GLY A CA 1
ATOM 850 C C . GLY A 1 112 ? 2.503 -3.252 -1.611 1.00 98.75 112 GLY A C 1
ATOM 851 O O . GLY A 1 112 ? 2.130 -2.091 -1.470 1.00 98.75 112 GLY A O 1
ATOM 852 N N . LEU A 1 113 ? 3.139 -3.659 -2.703 1.00 98.88 113 LEU A N 1
ATOM 853 C CA . LEU A 1 113 ? 3.523 -2.781 -3.803 1.00 98.88 113 LEU A CA 1
ATOM 854 C C . LEU A 1 113 ? 2.844 -3.244 -5.095 1.00 98.88 113 LEU A C 1
ATOM 856 O O . LEU A 1 113 ? 3.117 -4.332 -5.603 1.00 98.88 113 LEU A O 1
ATOM 860 N N . MET A 1 114 ? 1.942 -2.413 -5.608 1.00 98.81 114 MET A N 1
ATOM 861 C CA . MET A 1 114 ? 1.097 -2.704 -6.765 1.00 98.81 114 MET A CA 1
ATOM 862 C C . MET A 1 114 ? 1.568 -1.847 -7.938 1.00 98.81 114 MET A C 1
ATOM 864 O O . MET A 1 114 ? 1.274 -0.656 -7.991 1.00 98.81 114 MET A O 1
ATOM 868 N N . ASP A 1 115 ? 2.348 -2.443 -8.835 1.00 98.50 115 ASP A N 1
ATOM 869 C CA . ASP A 1 115 ? 2.999 -1.784 -9.973 1.00 98.50 115 ASP A CA 1
ATOM 870 C C . ASP A 1 115 ? 3.557 -0.392 -9.600 1.00 98.50 115 ASP A C 1
ATOM 872 O O . ASP A 1 115 ? 3.124 0.638 -10.133 1.00 98.50 115 ASP A O 1
ATOM 876 N N . PRO A 1 116 ? 4.424 -0.345 -8.568 1.00 98.62 116 PRO A N 1
ATOM 877 C CA . PRO A 1 116 ? 4.704 0.865 -7.809 1.00 98.62 116 PRO A CA 1
ATOM 878 C C . PRO A 1 116 ? 5.588 1.850 -8.572 1.00 98.62 116 PRO A C 1
ATOM 880 O O . PRO A 1 116 ? 6.474 1.475 -9.335 1.00 98.62 116 PRO A O 1
ATOM 883 N N . SER A 1 117 ? 5.425 3.124 -8.244 1.00 98.62 117 SER A N 1
ATOM 884 C CA . SER A 1 117 ? 6.442 4.148 -8.443 1.00 98.62 117 SER A CA 1
ATOM 885 C C . SER A 1 117 ? 7.451 4.132 -7.294 1.00 98.62 117 SER A C 1
ATOM 887 O O . SER A 1 117 ? 7.097 3.874 -6.141 1.00 98.62 117 SER A O 1
ATOM 889 N N . PHE A 1 118 ? 8.710 4.444 -7.597 1.00 98.44 118 PHE A N 1
ATOM 890 C CA . PHE A 1 118 ? 9.809 4.439 -6.627 1.00 98.44 118 PHE A CA 1
ATOM 891 C C . PHE A 1 118 ? 10.879 5.487 -6.962 1.00 98.44 118 PHE A C 1
ATOM 893 O O . PHE A 1 118 ? 10.891 6.081 -8.039 1.00 98.44 118 PHE A O 1
ATOM 900 N N . ARG A 1 119 ? 11.769 5.756 -6.003 1.00 97.12 119 ARG A N 1
ATOM 901 C CA . ARG A 1 119 ? 12.934 6.648 -6.128 1.00 97.12 119 ARG A CA 1
ATOM 902 C C . ARG A 1 119 ? 14.216 5.834 -6.019 1.00 97.12 119 ARG A C 1
ATOM 904 O O . ARG A 1 119 ? 14.215 4.740 -5.461 1.00 97.12 119 ARG A O 1
ATOM 911 N N . GLN A 1 120 ? 15.336 6.419 -6.437 1.00 95.75 120 GLN A N 1
ATOM 912 C CA . GLN A 1 120 ? 16.646 5.766 -6.353 1.00 95.75 120 GLN A CA 1
ATOM 913 C C . GLN A 1 120 ? 16.975 5.259 -4.937 1.00 95.75 120 GLN A C 1
ATOM 915 O O . GLN A 1 120 ? 17.497 4.161 -4.779 1.00 95.75 120 GLN A O 1
ATOM 920 N N . ALA A 1 121 ? 16.608 6.022 -3.900 1.00 96.12 121 ALA A N 1
ATOM 921 C CA . ALA A 1 121 ? 16.840 5.651 -2.502 1.00 96.12 121 ALA A CA 1
ATOM 922 C C . ALA A 1 121 ? 16.061 4.399 -2.043 1.00 96.12 121 ALA A C 1
ATOM 924 O O . ALA A 1 121 ? 16.410 3.793 -1.033 1.00 96.12 121 ALA A O 1
ATOM 925 N N . HIS A 1 122 ? 14.997 4.008 -2.754 1.00 97.75 122 HIS A N 1
ATOM 926 C CA . HIS A 1 122 ? 14.255 2.776 -2.472 1.00 97.75 122 HIS A CA 1
ATOM 927 C C . HIS A 1 122 ? 14.989 1.548 -3.018 1.00 97.75 122 HIS A C 1
ATOM 929 O O . HIS A 1 122 ? 14.977 0.495 -2.395 1.00 97.75 122 HIS A O 1
ATOM 935 N N . LEU A 1 123 ? 15.707 1.697 -4.133 1.00 96.88 123 LEU A N 1
ATOM 936 C CA . LEU A 1 123 ? 16.387 0.593 -4.816 1.00 96.88 123 LEU A CA 1
ATOM 937 C C . LEU A 1 123 ? 17.557 -0.000 -4.020 1.00 96.88 123 LEU A C 1
ATOM 939 O O . LEU A 1 123 ? 17.930 -1.149 -4.233 1.00 96.88 123 LEU A O 1
ATOM 943 N N . THR A 1 124 ? 18.147 0.775 -3.111 1.00 92.25 124 THR A N 1
ATOM 944 C CA . THR A 1 124 ? 19.313 0.369 -2.309 1.00 92.25 124 THR A CA 1
ATOM 945 C C . THR A 1 124 ? 18.954 -0.034 -0.880 1.00 92.25 124 THR A C 1
ATOM 947 O O . THR A 1 124 ? 19.836 -0.372 -0.088 1.00 92.25 124 THR A O 1
ATOM 950 N N . ARG A 1 125 ? 17.666 0.004 -0.520 1.00 94.62 125 ARG A N 1
ATOM 951 C CA . ARG A 1 125 ? 17.202 -0.298 0.833 1.00 94.62 125 ARG A CA 1
ATOM 952 C C . ARG A 1 125 ? 17.214 -1.806 1.101 1.00 94.62 125 ARG A C 1
ATOM 954 O O . ARG A 1 125 ? 16.906 -2.614 0.231 1.00 94.62 125 ARG A O 1
ATOM 961 N N . MET A 1 126 ? 17.513 -2.187 2.344 1.00 94.69 126 MET A N 1
ATOM 962 C CA . MET A 1 126 ? 17.347 -3.564 2.810 1.00 94.69 126 MET A CA 1
ATOM 963 C C . MET A 1 126 ? 15.890 -3.824 3.212 1.00 94.69 126 MET A C 1
ATOM 965 O O . MET A 1 126 ? 15.392 -3.265 4.195 1.00 94.69 126 MET A O 1
ATOM 969 N N . TYR A 1 127 ? 15.218 -4.678 2.444 1.00 97.88 127 TYR A N 1
ATOM 970 C CA . TYR A 1 127 ? 13.851 -5.114 2.713 1.00 97.88 127 TYR A CA 1
ATOM 971 C C . TYR A 1 127 ? 13.809 -6.382 3.573 1.00 97.88 127 TYR A C 1
ATOM 973 O O . TYR A 1 127 ? 14.837 -7.005 3.833 1.00 97.88 127 TYR A O 1
ATOM 981 N N . SER A 1 128 ? 12.611 -6.752 4.025 1.00 97.62 128 SER A N 1
ATOM 982 C CA . SER A 1 128 ? 12.368 -7.962 4.810 1.00 97.62 128 SER A CA 1
ATOM 983 C C . SER A 1 128 ? 11.239 -8.797 4.198 1.00 97.62 128 SER A C 1
ATOM 985 O O . SER A 1 128 ? 10.540 -8.349 3.284 1.00 97.62 128 SER A O 1
ATOM 987 N N . LYS A 1 129 ? 11.007 -9.997 4.739 1.00 97.81 129 LYS A N 1
ATOM 988 C CA . LYS A 1 129 ? 9.954 -10.927 4.291 1.00 97.81 129 LYS A CA 1
ATOM 989 C C . LYS A 1 129 ? 8.523 -10.374 4.326 1.00 97.81 129 LYS A C 1
ATOM 991 O O . LYS A 1 129 ? 7.597 -10.971 3.768 1.00 97.81 129 LYS A O 1
ATOM 996 N N . ASN A 1 130 ? 8.304 -9.249 5.007 1.00 97.81 130 ASN A N 1
ATOM 997 C CA . ASN A 1 130 ? 6.999 -8.599 5.070 1.00 97.81 130 ASN A CA 1
ATOM 998 C C . ASN A 1 130 ? 6.616 -7.851 3.779 1.00 97.81 130 ASN A C 1
ATOM 1000 O O . ASN A 1 130 ? 5.475 -7.414 3.677 1.00 97.81 130 ASN A O 1
ATOM 1004 N N . VAL A 1 131 ? 7.514 -7.733 2.796 1.00 98.69 131 VAL A N 1
ATOM 1005 C CA . VAL A 1 131 ? 7.253 -7.014 1.540 1.00 98.69 131 VAL A CA 1
ATOM 1006 C C . VAL A 1 131 ? 6.793 -7.964 0.432 1.00 98.69 131 VAL A C 1
ATOM 1008 O O . VAL A 1 131 ? 7.374 -9.035 0.246 1.00 98.69 131 VAL A O 1
ATOM 1011 N N . ALA A 1 132 ? 5.770 -7.563 -0.325 1.00 98.88 132 ALA A N 1
ATOM 1012 C CA . ALA A 1 132 ? 5.405 -8.183 -1.595 1.00 98.88 132 ALA A CA 1
ATOM 1013 C C . ALA A 1 132 ? 5.208 -7.136 -2.697 1.00 98.88 132 ALA A C 1
ATOM 1015 O O . ALA A 1 132 ? 4.566 -6.110 -2.472 1.00 98.88 132 ALA A O 1
ATOM 1016 N N . MET A 1 133 ? 5.709 -7.425 -3.896 1.00 98.88 133 MET A N 1
ATOM 1017 C CA . MET A 1 133 ? 5.557 -6.588 -5.082 1.00 98.88 133 MET A CA 1
ATOM 1018 C C . MET A 1 133 ? 4.998 -7.391 -6.254 1.00 98.88 133 MET A C 1
ATOM 1020 O O . MET A 1 133 ? 5.488 -8.472 -6.561 1.00 98.88 133 MET A O 1
ATOM 1024 N N . LEU A 1 134 ? 3.995 -6.842 -6.935 1.00 98.88 134 LEU A N 1
ATOM 1025 C CA . LEU A 1 134 ? 3.653 -7.246 -8.298 1.00 98.88 134 LEU A CA 1
ATOM 1026 C C . LEU A 1 134 ? 3.911 -6.054 -9.206 1.00 98.88 134 LEU A C 1
ATOM 1028 O O . LEU A 1 134 ? 3.536 -4.939 -8.854 1.00 98.88 134 LEU A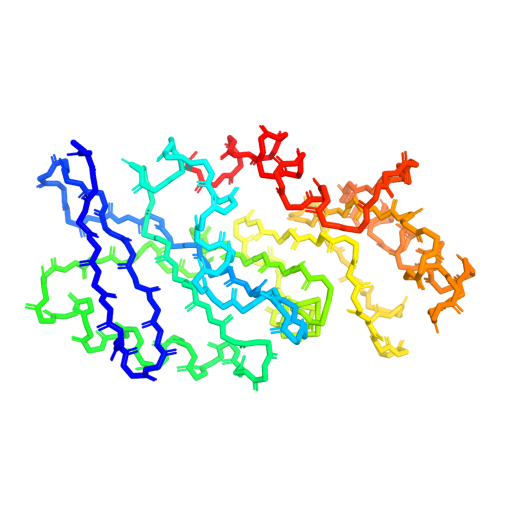 O 1
ATOM 1032 N N . TRP A 1 135 ? 4.538 -6.275 -10.353 1.00 98.75 135 TRP A N 1
ATOM 1033 C CA . TRP A 1 135 ? 4.879 -5.201 -11.286 1.00 98.75 135 TRP A CA 1
ATOM 1034 C C . TRP A 1 135 ? 4.851 -5.683 -12.730 1.00 98.75 135 TRP A C 1
ATOM 1036 O O . TRP A 1 135 ? 4.814 -6.884 -12.976 1.00 98.75 135 TRP A O 1
ATOM 1046 N N . GLY A 1 136 ? 4.903 -4.770 -13.695 1.00 98.06 136 GLY A N 1
ATOM 1047 C CA . GLY A 1 136 ? 5.181 -5.132 -15.086 1.00 98.06 136 GLY A CA 1
ATOM 1048 C C . GLY A 1 136 ? 4.219 -4.576 -16.123 1.00 98.06 136 GLY A C 1
ATOM 1049 O O . GLY A 1 136 ? 4.289 -5.025 -17.271 1.00 98.06 136 GLY A O 1
ATOM 1050 N N . SER A 1 137 ? 3.360 -3.608 -15.775 1.00 97.69 137 SER A N 1
ATOM 1051 C CA . SER A 1 137 ? 2.601 -2.915 -16.820 1.00 97.69 137 SER A CA 1
ATOM 1052 C C . SER A 1 137 ? 3.553 -2.199 -17.778 1.00 97.69 137 SER A C 1
ATOM 1054 O O . SER A 1 137 ? 4.603 -1.687 -17.379 1.00 97.69 137 SER A O 1
ATOM 1056 N N . GLY A 1 138 ? 3.182 -2.151 -19.059 1.00 96.81 138 GLY A N 1
ATOM 1057 C CA . GLY A 1 138 ? 4.010 -1.507 -20.081 1.00 96.81 138 GLY A CA 1
ATOM 1058 C C . GLY A 1 138 ? 4.317 -0.049 -19.736 1.00 96.81 138 GLY A C 1
ATOM 1059 O O . GLY A 1 138 ? 5.474 0.353 -19.779 1.00 96.81 138 GLY A O 1
ATOM 1060 N N . GLY A 1 139 ? 3.304 0.711 -19.307 1.00 94.06 139 GLY A N 1
ATOM 1061 C CA . GLY A 1 139 ? 3.453 2.127 -18.959 1.00 94.06 139 GLY A CA 1
ATOM 1062 C C . GLY A 1 139 ? 4.400 2.366 -17.782 1.00 94.06 139 GLY A C 1
ATOM 1063 O O . GLY A 1 139 ? 5.300 3.199 -17.890 1.00 94.06 139 GLY A O 1
ATOM 1064 N N . GLN A 1 140 ? 4.262 1.606 -16.688 1.00 95.25 140 GLN A N 1
ATOM 1065 C CA . GLN A 1 140 ? 5.161 1.767 -15.541 1.00 95.25 140 GLN A CA 1
ATOM 1066 C C . GLN A 1 140 ? 6.585 1.326 -15.856 1.00 95.25 140 GLN A C 1
ATOM 1068 O O . GLN A 1 140 ? 7.536 2.017 -15.489 1.00 95.25 140 GLN A O 1
ATOM 1073 N N . VAL A 1 141 ? 6.752 0.212 -16.575 1.00 97.19 141 VAL A N 1
ATOM 1074 C CA . VAL A 1 141 ? 8.080 -0.251 -16.998 1.00 97.19 141 VAL A CA 1
ATOM 1075 C C . VAL A 1 141 ? 8.748 0.765 -17.925 1.00 97.19 141 VAL A C 1
ATOM 1077 O O . VAL A 1 141 ? 9.947 0.995 -17.789 1.00 97.19 141 VAL A O 1
ATOM 1080 N N . SER A 1 142 ? 8.001 1.415 -18.821 1.00 97.12 142 SER A N 1
ATOM 1081 C CA . SER A 1 142 ? 8.530 2.497 -19.658 1.00 97.12 142 SER A CA 1
ATOM 1082 C C . SER A 1 142 ? 8.950 3.725 -18.846 1.00 97.12 142 SER A C 1
ATOM 1084 O O . SER A 1 142 ? 9.959 4.339 -19.179 1.00 97.12 142 SER A O 1
ATOM 1086 N N . LEU A 1 143 ? 8.217 4.075 -17.784 1.00 96.00 143 LEU A N 1
ATOM 1087 C CA . LEU A 1 143 ? 8.492 5.264 -16.973 1.00 96.00 143 LEU A CA 1
ATOM 1088 C C . LEU A 1 143 ? 9.688 5.086 -16.024 1.00 96.00 143 LEU A C 1
ATOM 1090 O O . LEU A 1 143 ? 10.515 5.986 -15.898 1.00 96.00 143 LEU A O 1
ATOM 1094 N N . PHE A 1 144 ? 9.786 3.936 -15.356 1.00 96.12 144 PHE A N 1
ATOM 1095 C CA . PHE A 1 144 ? 10.816 3.677 -14.339 1.00 96.12 144 PHE A CA 1
ATOM 1096 C C . PHE A 1 144 ? 11.979 2.808 -14.837 1.00 96.12 144 PHE A C 1
ATOM 1098 O O . PHE A 1 144 ? 12.986 2.653 -14.142 1.00 96.12 144 PHE A O 1
ATOM 1105 N N . GLY A 1 145 ? 11.852 2.247 -16.039 1.00 97.06 145 GLY A N 1
ATOM 1106 C CA . GLY A 1 145 ? 12.814 1.334 -16.635 1.00 97.06 145 GLY A CA 1
ATOM 1107 C C . GLY A 1 145 ? 12.753 -0.072 -16.034 1.00 97.06 145 GLY A C 1
ATOM 1108 O O . GLY A 1 145 ? 12.665 -0.271 -14.820 1.00 97.06 145 GLY A O 1
ATOM 1109 N N . GLU A 1 146 ? 12.890 -1.087 -16.889 1.00 97.25 146 GLU A N 1
ATOM 1110 C CA . GLU A 1 146 ? 12.915 -2.488 -16.446 1.00 97.25 146 GLU A CA 1
ATOM 1111 C C . GLU A 1 146 ? 14.065 -2.771 -15.463 1.00 97.25 146 GLU A C 1
ATOM 1113 O O . GLU A 1 146 ? 13.901 -3.538 -14.517 1.00 97.25 146 GLU A O 1
ATOM 1118 N N . ALA A 1 147 ? 15.218 -2.119 -15.643 1.00 97.88 147 ALA A N 1
ATOM 1119 C CA . ALA A 1 147 ? 16.358 -2.249 -14.738 1.00 97.88 147 ALA A CA 1
ATOM 1120 C C . ALA A 1 147 ? 16.053 -1.722 -13.323 1.00 97.88 147 ALA A C 1
ATOM 1122 O O . ALA A 1 147 ? 16.498 -2.317 -12.339 1.00 97.88 147 ALA A O 1
ATOM 1123 N N . GLY A 1 148 ? 15.264 -0.647 -13.207 1.00 98.06 148 GLY A N 1
ATOM 1124 C CA . GLY A 1 148 ? 14.833 -0.101 -11.920 1.00 98.06 148 GLY A CA 1
ATOM 1125 C C . GLY A 1 148 ? 13.967 -1.101 -11.157 1.00 98.06 148 GLY A C 1
ATOM 1126 O O . GLY A 1 148 ? 14.273 -1.441 -10.014 1.00 98.06 148 GLY A O 1
ATOM 1127 N N . PHE A 1 149 ? 12.956 -1.661 -11.827 1.00 98.44 149 PHE A N 1
ATOM 1128 C CA . PHE A 1 149 ? 12.108 -2.704 -11.246 1.00 98.44 149 PHE A CA 1
ATOM 1129 C C . PHE A 1 149 ? 12.889 -3.956 -10.856 1.00 98.44 149 PHE A C 1
ATOM 1131 O O . PHE A 1 149 ? 12.715 -4.444 -9.744 1.00 98.44 149 PHE A O 1
ATOM 1138 N N . LYS A 1 150 ? 13.789 -4.444 -11.718 1.00 98.31 150 LYS A N 1
ATOM 1139 C CA . LYS A 1 150 ? 14.640 -5.603 -11.397 1.00 98.31 150 LYS A CA 1
ATOM 1140 C C . LYS A 1 150 ? 15.549 -5.348 -10.198 1.00 98.31 150 LYS A C 1
ATOM 1142 O O . LYS A 1 150 ? 15.793 -6.260 -9.415 1.00 98.31 150 LYS A O 1
ATOM 1147 N N . THR A 1 151 ? 16.026 -4.116 -10.023 1.00 98.44 151 THR A N 1
ATOM 1148 C CA . THR A 1 151 ? 16.828 -3.744 -8.850 1.00 98.44 151 THR A CA 1
ATOM 1149 C C . THR A 1 151 ? 15.980 -3.771 -7.578 1.00 98.44 151 THR A C 1
ATOM 1151 O O . THR A 1 151 ? 16.390 -4.367 -6.583 1.00 98.44 151 THR A O 1
ATOM 1154 N N . LEU A 1 152 ? 14.777 -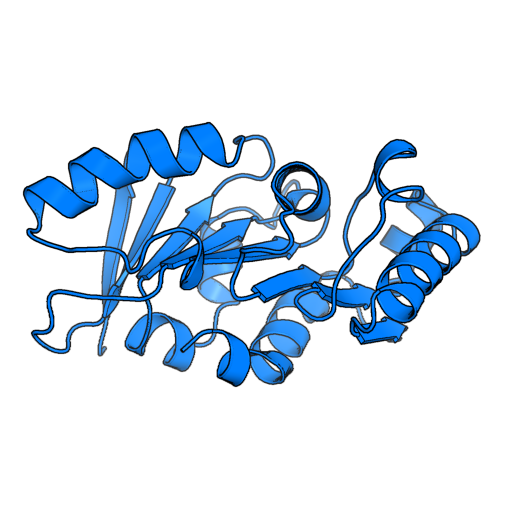3.185 -7.614 1.00 98.56 152 LEU A N 1
ATOM 1155 C CA . LEU A 1 152 ? 13.844 -3.218 -6.485 1.00 98.56 152 LEU A CA 1
ATOM 1156 C C . LEU A 1 152 ? 13.422 -4.653 -6.139 1.00 98.56 152 LEU A C 1
ATOM 1158 O O . LEU A 1 152 ? 13.453 -5.051 -4.978 1.00 98.56 152 LEU A O 1
ATOM 1162 N N . GLU A 1 153 ? 13.086 -5.446 -7.154 1.00 98.56 153 GLU A N 1
ATOM 1163 C CA . GLU A 1 153 ? 12.772 -6.870 -7.041 1.00 98.56 153 GLU A CA 1
ATOM 1164 C C . GLU A 1 153 ? 13.910 -7.640 -6.370 1.00 98.56 153 GLU A C 1
ATOM 1166 O O . GLU A 1 153 ? 13.679 -8.330 -5.379 1.00 98.56 153 GLU A O 1
ATOM 1171 N N . ALA A 1 154 ? 15.148 -7.475 -6.841 1.00 98.31 154 ALA A N 1
ATOM 1172 C CA . ALA A 1 154 ? 16.305 -8.137 -6.251 1.00 98.31 154 ALA A CA 1
ATOM 1173 C C . ALA A 1 154 ? 16.502 -7.752 -4.774 1.00 98.31 154 ALA A C 1
ATOM 1175 O O . ALA A 1 154 ? 16.803 -8.618 -3.950 1.00 98.31 154 ALA A O 1
ATOM 1176 N N . ALA A 1 155 ? 16.294 -6.482 -4.415 1.00 98.12 155 ALA A N 1
ATOM 1177 C CA . ALA A 1 155 ? 16.377 -6.024 -3.029 1.00 98.12 155 ALA A CA 1
ATOM 1178 C C . ALA A 1 155 ? 15.288 -6.655 -2.139 1.00 98.12 155 ALA A C 1
ATOM 1180 O O . ALA A 1 155 ? 15.576 -7.070 -1.012 1.00 98.12 155 ALA A O 1
ATOM 1181 N N . ILE A 1 156 ? 14.058 -6.777 -2.649 1.00 98.62 156 ILE A N 1
ATOM 1182 C CA . ILE A 1 156 ? 12.934 -7.425 -1.957 1.00 98.62 156 ILE A CA 1
ATOM 1183 C C . ILE A 1 156 ? 13.201 -8.921 -1.767 1.00 98.62 156 ILE A C 1
ATOM 1185 O O . ILE A 1 156 ? 13.092 -9.424 -0.647 1.00 98.62 156 ILE A O 1
ATOM 1189 N N . LEU A 1 157 ? 13.601 -9.625 -2.830 1.00 98.38 157 LEU A N 1
ATOM 1190 C CA . LEU A 1 157 ? 13.890 -11.061 -2.793 1.00 98.38 157 LEU A CA 1
ATOM 1191 C C . LEU A 1 157 ? 15.067 -11.380 -1.864 1.00 98.38 157 LEU A C 1
ATOM 1193 O O . LEU A 1 157 ? 14.989 -12.318 -1.073 1.00 98.38 157 LEU A O 1
ATOM 1197 N N . LYS A 1 158 ? 16.129 -10.561 -1.877 1.00 97.62 158 LYS A N 1
ATOM 1198 C CA . LYS A 1 158 ? 17.268 -10.699 -0.953 1.00 97.62 158 LYS A CA 1
ATOM 1199 C C . LYS A 1 158 ? 16.847 -10.571 0.515 1.00 97.62 158 LYS A C 1
ATOM 1201 O O . LYS A 1 158 ? 17.422 -11.233 1.373 1.00 97.62 158 LYS A O 1
ATOM 1206 N N . GLY A 1 159 ? 15.842 -9.744 0.800 1.00 97.06 159 GLY A N 1
ATOM 1207 C CA . GLY A 1 159 ? 15.227 -9.605 2.123 1.00 97.06 159 GLY A CA 1
ATOM 1208 C C . GLY A 1 159 ? 14.306 -10.761 2.536 1.00 97.06 159 GLY A C 1
ATOM 1209 O O . GLY A 1 159 ? 13.741 -10.728 3.631 1.00 97.06 159 GLY A O 1
ATOM 1210 N N . GLY 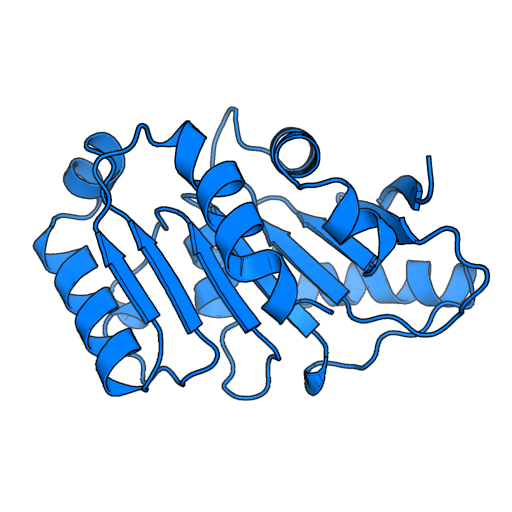A 1 160 ? 14.108 -11.758 1.668 1.00 98.00 160 GLY A N 1
ATOM 1211 C CA . GLY A 1 160 ? 13.141 -12.844 1.850 1.00 98.00 160 GLY A CA 1
ATOM 1212 C C . GLY A 1 160 ? 11.693 -12.445 1.549 1.00 98.00 160 GLY A C 1
ATOM 1213 O O . GLY A 1 160 ? 10.772 -13.151 1.957 1.00 98.00 160 GLY A O 1
ATOM 1214 N N . GLY A 1 161 ? 11.478 -11.292 0.908 1.00 98.50 161 GLY A N 1
ATOM 1215 C CA . GLY A 1 161 ? 10.168 -10.843 0.442 1.00 98.50 161 GLY A CA 1
ATOM 1216 C C . GLY A 1 161 ? 9.724 -11.554 -0.835 1.00 98.50 161 GLY A C 1
ATOM 1217 O O . GLY A 1 161 ? 10.376 -12.475 -1.325 1.00 98.50 161 GLY A O 1
ATOM 1218 N N . PHE A 1 162 ? 8.601 -11.105 -1.388 1.00 98.81 162 PHE A N 1
ATOM 1219 C CA . PHE A 1 162 ? 8.040 -11.635 -2.628 1.00 98.81 162 PHE A CA 1
ATOM 1220 C C . PHE A 1 162 ? 8.071 -10.577 -3.731 1.00 98.81 162 PHE A C 1
ATOM 1222 O O . PHE A 1 162 ? 7.690 -9.431 -3.505 1.00 98.81 162 PHE A O 1
ATOM 1229 N N . SER A 1 163 ? 8.462 -10.960 -4.940 1.00 98.69 163 SER A N 1
ATOM 1230 C CA . SER A 1 163 ? 8.303 -10.120 -6.124 1.00 98.69 163 SER A CA 1
ATOM 1231 C C . SER A 1 163 ? 8.005 -10.987 -7.334 1.00 98.69 163 SER A C 1
ATOM 1233 O O . SER A 1 163 ? 8.599 -12.053 -7.489 1.00 98.69 163 SER A O 1
ATOM 1235 N N . GLU A 1 164 ? 7.087 -10.532 -8.177 1.00 98.62 164 GLU A N 1
ATOM 1236 C CA . GLU A 1 164 ? 6.774 -11.188 -9.439 1.00 98.62 164 GLU A CA 1
ATOM 1237 C C . GLU A 1 164 ? 6.419 -10.152 -10.505 1.00 98.62 164 GLU A C 1
ATOM 1239 O O . GLU A 1 164 ? 5.611 -9.241 -10.281 1.00 98.62 164 GLU A O 1
ATOM 1244 N N . ARG A 1 165 ? 6.995 -10.332 -11.695 1.00 98.38 165 ARG A N 1
ATOM 1245 C CA . ARG A 1 165 ? 6.595 -9.592 -12.886 1.00 98.38 165 ARG A CA 1
ATOM 1246 C C . ARG A 1 165 ? 5.383 -10.253 -13.537 1.00 98.38 165 ARG A C 1
ATOM 1248 O O . ARG A 1 165 ? 5.439 -11.419 -13.914 1.00 98.38 165 ARG A O 1
ATOM 1255 N N . LEU A 1 166 ? 4.329 -9.481 -13.766 1.00 97.94 166 LEU A N 1
ATOM 1256 C CA . LEU A 1 166 ? 3.117 -9.888 -14.465 1.00 97.94 166 LEU A CA 1
ATOM 1257 C C . LEU A 1 166 ? 2.903 -9.031 -15.713 1.00 97.94 166 LEU A C 1
ATOM 1259 O O . LEU A 1 166 ? 3.183 -7.834 -15.726 1.00 97.94 166 LEU A O 1
ATOM 1263 N N . LYS A 1 167 ? 2.342 -9.636 -16.761 1.00 94.88 167 LYS A N 1
ATOM 1264 C CA . LYS A 1 167 ? 1.897 -8.919 -17.960 1.00 94.88 167 LYS A CA 1
ATOM 1265 C C . LYS A 1 167 ? 0.418 -8.555 -17.813 1.00 94.88 167 LYS A C 1
ATOM 1267 O O . LYS A 1 167 ? -0.445 -9.272 -18.310 1.00 94.88 167 LYS A O 1
ATOM 1272 N N . LEU A 1 168 ? 0.145 -7.469 -17.095 1.00 96.81 168 LEU A N 1
ATOM 1273 C CA . LEU A 1 168 ? -1.200 -6.942 -16.834 1.00 96.81 168 LEU A CA 1
ATOM 1274 C C . LEU A 1 168 ? -1.316 -5.482 -17.286 1.00 96.81 168 LEU A C 1
ATOM 1276 O O . LEU A 1 168 ? -0.307 -4.776 -17.389 1.00 96.81 168 LEU A O 1
ATOM 1280 N N . ALA A 1 169 ? -2.548 -5.027 -17.520 1.00 97.12 169 ALA A N 1
ATOM 1281 C CA . ALA A 1 169 ? -2.840 -3.600 -17.589 1.00 97.12 169 ALA A CA 1
ATOM 1282 C C . ALA A 1 169 ? -2.564 -2.948 -16.222 1.00 97.12 169 ALA A C 1
ATOM 1284 O O . ALA A 1 169 ? -2.623 -3.614 -15.186 1.00 97.12 169 ALA A O 1
ATOM 1285 N N . HIS A 1 170 ? -2.223 -1.658 -16.206 1.00 97.25 170 HIS A N 1
ATOM 1286 C CA . HIS A 1 170 ? -1.789 -0.982 -14.979 1.00 97.25 170 HIS A CA 1
ATOM 1287 C C . HIS A 1 170 ? -2.898 -0.988 -13.915 1.00 97.25 170 HIS A C 1
ATOM 1289 O O . HIS A 1 170 ? -2.675 -1.337 -12.760 1.00 97.25 170 HIS A O 1
ATOM 1295 N N . GLU A 1 171 ? -4.119 -0.689 -14.337 1.00 97.06 171 GLU A N 1
ATOM 1296 C CA . GLU A 1 171 ? -5.332 -0.631 -13.530 1.00 97.06 171 GLU A CA 1
ATOM 1297 C C . GLU A 1 171 ? -5.775 -1.986 -12.947 1.00 97.06 171 GLU A C 1
ATOM 1299 O O . GLU A 1 171 ? -6.534 -2.006 -11.980 1.00 97.06 171 GLU A O 1
ATOM 1304 N N . ASP A 1 172 ? -5.290 -3.114 -13.479 1.00 97.38 172 ASP A N 1
ATOM 1305 C CA . ASP A 1 172 ? -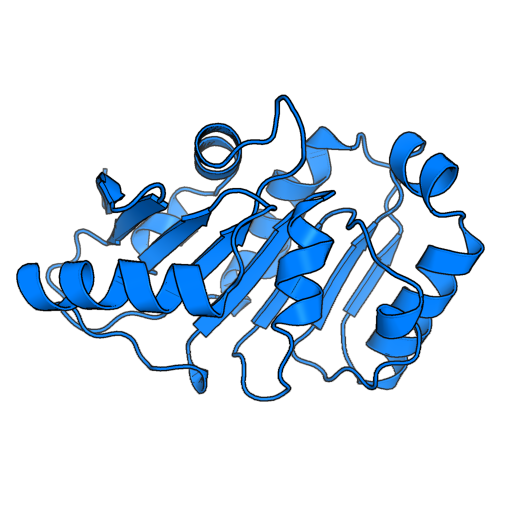5.645 -4.456 -12.995 1.00 97.38 172 ASP A CA 1
ATOM 1306 C C . ASP A 1 172 ? -4.836 -4.892 -11.767 1.00 97.38 172 ASP A C 1
ATOM 1308 O O . ASP A 1 172 ? -5.253 -5.793 -11.024 1.00 97.38 172 ASP A O 1
ATOM 1312 N N . PHE A 1 173 ? -3.676 -4.270 -11.530 1.00 98.44 173 PHE A N 1
ATOM 1313 C CA . PHE A 1 173 ? -2.776 -4.666 -10.449 1.00 98.44 173 PHE A CA 1
ATOM 1314 C C . PHE A 1 173 ? -3.426 -4.620 -9.062 1.00 98.44 173 PHE A C 1
ATOM 1316 O O . PHE A 1 173 ? -3.272 -5.608 -8.342 1.00 98.44 173 PHE A O 1
ATOM 1323 N N . PRO A 1 174 ? -4.171 -3.568 -8.657 1.00 98.38 174 PRO A N 1
ATOM 1324 C CA . PRO A 1 174 ? -4.784 -3.511 -7.332 1.00 98.38 174 PRO A CA 1
ATOM 1325 C C . PRO A 1 174 ? -5.668 -4.714 -7.013 1.00 98.38 174 PRO A C 1
ATOM 1327 O O . PRO A 1 174 ? -5.465 -5.387 -6.001 1.00 98.38 174 PRO A O 1
ATOM 1330 N N . ARG A 1 175 ? -6.595 -5.046 -7.916 1.00 95.81 175 ARG A N 1
ATOM 1331 C CA . ARG A 1 175 ? -7.524 -6.166 -7.738 1.00 95.81 175 ARG A CA 1
ATOM 1332 C C . ARG A 1 175 ? -6.780 -7.500 -7.654 1.00 95.81 175 ARG A C 1
ATOM 1334 O O . ARG A 1 175 ? -7.047 -8.289 -6.748 1.00 95.81 175 ARG A O 1
ATOM 1341 N N . VAL A 1 176 ? -5.843 -7.755 -8.572 1.00 97.94 176 VAL A N 1
ATOM 1342 C CA . VAL A 1 176 ? -5.061 -9.006 -8.596 1.00 97.94 176 VAL A CA 1
ATOM 1343 C C . VAL A 1 176 ? -4.193 -9.137 -7.345 1.00 97.94 176 VAL A C 1
ATOM 1345 O O . VAL A 1 176 ? -4.168 -10.195 -6.714 1.00 97.94 176 VAL A O 1
ATOM 1348 N N . PHE A 1 177 ? -3.517 -8.058 -6.954 1.00 98.69 177 PHE A N 1
ATOM 1349 C CA . PHE A 1 177 ? -2.644 -8.029 -5.788 1.00 98.69 177 PHE A CA 1
ATOM 1350 C C . PHE A 1 177 ? -3.422 -8.284 -4.499 1.00 98.69 177 PHE A C 1
ATOM 1352 O O . PHE A 1 177 ? -3.076 -9.181 -3.730 1.00 98.69 177 PHE A O 1
ATOM 1359 N N . MET A 1 178 ? -4.493 -7.523 -4.266 1.00 97.94 178 MET A N 1
ATOM 1360 C CA . MET A 1 178 ? -5.264 -7.628 -3.030 1.00 97.94 178 MET A CA 1
ATOM 1361 C C . MET A 1 178 ? -5.935 -8.991 -2.901 1.00 97.94 178 MET A C 1
ATOM 1363 O O . MET A 1 178 ? -5.907 -9.571 -1.820 1.00 97.94 178 MET A O 1
ATOM 1367 N N . GLN A 1 179 ? -6.459 -9.562 -3.989 1.00 97.19 179 GLN A N 1
ATOM 1368 C CA . GLN A 1 179 ? -7.007 -10.920 -3.939 1.00 97.19 179 GLN A CA 1
ATOM 1369 C C . GLN A 1 179 ? -5.952 -11.967 -3.576 1.00 97.19 179 GLN A C 1
ATOM 1371 O O . GLN A 1 179 ? -6.237 -12.884 -2.807 1.00 97.19 179 GLN A O 1
ATOM 1376 N N . ARG A 1 180 ? -4.727 -11.815 -4.085 1.00 98.00 180 ARG A N 1
ATOM 1377 C CA . ARG A 1 180 ? -3.626 -12.744 -3.816 1.00 98.00 180 ARG A CA 1
ATOM 1378 C C . ARG A 1 180 ? -3.104 -12.648 -2.383 1.00 98.00 180 ARG A C 1
ATOM 1380 O O . ARG A 1 180 ? -2.765 -13.670 -1.796 1.00 98.00 180 ARG A O 1
ATOM 1387 N N . PHE A 1 181 ? -3.029 -11.440 -1.826 1.00 98.25 181 PHE A N 1
ATOM 1388 C CA . PHE A 1 181 ? -2.360 -11.195 -0.545 1.00 98.25 181 PHE A CA 1
ATOM 1389 C C . PHE A 1 181 ? -3.296 -10.858 0.622 1.00 98.25 181 PHE A C 1
ATOM 1391 O O . PHE A 1 181 ? -2.802 -10.642 1.727 1.00 98.25 181 PHE A O 1
ATOM 1398 N N . LYS A 1 182 ? -4.625 -10.867 0.436 1.00 96.38 182 LYS A N 1
ATOM 1399 C CA . LYS A 1 182 ? -5.602 -10.538 1.494 1.00 96.38 182 LYS A CA 1
ATOM 1400 C C . LYS A 1 182 ? -5.391 -11.303 2.802 1.00 96.38 182 LYS A C 1
ATOM 1402 O O . LYS A 1 182 ? -5.501 -10.708 3.866 1.00 96.38 182 LYS A O 1
ATOM 1407 N N . SER A 1 183 ? -5.012 -12.582 2.741 1.00 96.06 183 SER A N 1
ATOM 1408 C CA . SER A 1 183 ? -4.758 -13.410 3.931 1.00 96.06 183 SER A CA 1
ATOM 1409 C C . SER A 1 183 ? -3.581 -12.931 4.786 1.00 96.06 183 SER A C 1
ATOM 1411 O O . SER A 1 183 ? -3.457 -13.344 5.930 1.00 96.06 183 SER A O 1
ATOM 1413 N N . ARG A 1 184 ? -2.714 -12.056 4.262 1.00 95.81 184 ARG A N 1
ATOM 1414 C CA . ARG A 1 184 ? -1.616 -11.447 5.028 1.00 95.81 184 ARG A CA 1
ATOM 1415 C C . ARG A 1 184 ? -2.068 -10.251 5.870 1.00 95.81 184 ARG A C 1
ATOM 1417 O O . ARG A 1 184 ? -1.280 -9.762 6.676 1.00 95.81 184 ARG A O 1
ATOM 1424 N N . LEU A 1 185 ? -3.293 -9.759 5.674 1.00 94.31 185 LEU A N 1
ATOM 1425 C CA . LEU A 1 185 ? -3.787 -8.528 6.297 1.00 94.31 185 LEU A CA 1
ATOM 1426 C C . LEU A 1 185 ? -4.503 -8.776 7.631 1.00 94.31 185 LEU A C 1
ATOM 1428 O O . LEU A 1 185 ? -4.385 -7.959 8.544 1.00 94.31 185 LEU A O 1
ATOM 1432 N N . PHE A 1 186 ? -5.183 -9.911 7.790 1.00 86.50 186 PHE A N 1
ATOM 1433 C CA . PHE A 1 186 ? -5.938 -10.272 8.996 1.00 86.50 186 PHE A CA 1
ATOM 1434 C C . PHE A 1 186 ? -5.328 -11.481 9.696 1.00 86.50 186 PHE A C 1
ATOM 1436 O O . PHE A 1 186 ? -5.047 -12.486 9.020 1.00 86.50 186 PHE A O 1
#

Secondary structure (DSSP, 8-state):
--EEEEEEETTEEEEEE-SS-SEE-EEEEE--STT--HHHHHHHS-HHHHTTSEEEEE-TTS-HHHHHHHHHHHHHHTT-EE--GGGEEEEEEGGGHHHHHHT--TTSSEEEEES----HHHHT----TTEEEEE--HHHHHHH-HHHHHHHHHHHHHTT-EEEE----GGGHHHHHHHHHGGGT-

Radius of gyration: 15.48 Å; chains: 1; bounding box: 42×28×41 Å

Sequence (186 aa):
MSYIEFDNIGGLIVTVPDTGGDLFNVVVIYGGQHYANRSWMQKQTPVEIMDKVICVFAEYMMAYATVITKLGPFLASHKLKATGIAGSSIMGFSAGGYPTLDAYTATHKFIGLMDPSFRQAHLTRMYSKNVAMLWGSGGQVSLFGEAGFKTLEAAILKGGGFSERLKLAHEDFPRVFMQRFKSRLF

pLDDT: mean 95.87, std 4.55, range [58.06, 98.88]

Foldseek 3Di:
DQWDWDPPLVQKIKIAGNPPDAEFQEEEEEFAPDPGAQVNLVVLADVVLSNGHIYIGHYLPDAPVNSCVSVVVVSVVVNHHYPPQQLYEYEYAASNLDNLLVPDDPSHLAGYYFQYDDDPVSLPDAEAQRYEYEHAEPVSCVVCPPVSVVSNQVNQVVRNHYYDYDHDHSSCRSNVRCVVCVVSND